Protein AF-0000000076750671 (afdb_homodimer)

Sequence (240 aa):
MKYDAFLAQCPSRQLLDRISDKWSTLTLCALSGGPLRYSELARRLDGVSQKMLTQTLRTLERDGLVSRTVEATVPVSVTYELTELGWSLLRTVRGVKSWAENHMDDVFAHREAHDARTAVMKYDAFLAQCPSRQLLDRISDKWSTLTLCALSGGPLRYSELARRLDGVSQKMLTQTLRTLERDGLVSRTVEATVPVSVTYELTELGWSLLRTVRGVKSWAENHMDDVFAHREAHDARTAV

Radius of gyration: 19.37 Å; Cα contacts (8 Å, |Δi|>4): 342; chains: 2; bounding box: 41×67×40 Å

Nearest PDB structures (foldseek):
  1yyv-assembly1_B  TM=9.454E-01  e=4.335E-11  Salmonella enterica subsp. enterica serovar Typhimurium str. LT2
  4a5m-assembly1_B  TM=9.118E-01  e=2.602E-08  Bacillus subtilis
  2fsw-assembly1_A  TM=8.725E-01  e=2.954E-08  Porphyromonas gingivalis W83
  5hs8-assembly1_A  TM=8.279E-01  e=1.670E-08  Bacillus subtilis subsp. subtilis str. 168
  4a5n-assembly2_D  TM=8.807E-01  e=1.117E-07  Bacillus subtilis

Organism: NCBI:txid927661

Structure (mmCIF, N/CA/C/O backbone):
data_AF-0000000076750671-model_v1
#
loop_
_entity.id
_entity.type
_entity.pdbx_description
1 polymer 'Putative transcriptional regulator'
#
loop_
_atom_site.group_PDB
_atom_site.id
_atom_site.type_symbol
_atom_site.label_atom_id
_atom_site.label_alt_id
_atom_site.label_comp_id
_atom_site.label_asym_id
_atom_site.label_entity_id
_atom_site.label_seq_id
_atom_site.pdbx_PDB_ins_code
_atom_site.Cartn_x
_atom_site.Cartn_y
_atom_site.Cartn_z
_atom_site.occupancy
_atom_site.B_iso_or_equiv
_atom_site.auth_seq_id
_atom_site.auth_comp_id
_atom_site.auth_asym_id
_atom_site.auth_atom_id
_atom_site.pdbx_PDB_model_num
ATOM 1 N N . MET A 1 1 ? -18.625 -7.691 9.961 1 73.5 1 MET A N 1
ATOM 2 C CA . MET A 1 1 ? -17.734 -6.547 9.914 1 73.5 1 MET A CA 1
ATOM 3 C C . MET A 1 1 ? -18.375 -5.371 9.188 1 73.5 1 MET A C 1
ATOM 5 O O . MET A 1 1 ? -19.125 -5.562 8.227 1 73.5 1 MET A O 1
ATOM 9 N N . LYS A 1 2 ? -18.469 -4.207 9.758 1 90.38 2 LYS A N 1
ATOM 10 C CA . LYS A 1 2 ? -19.172 -3.043 9.227 1 90.38 2 LYS A CA 1
ATOM 11 C C . LYS A 1 2 ? -18.641 -2.67 7.844 1 90.38 2 LYS A C 1
ATOM 13 O O . LYS A 1 2 ? -19.422 -2.338 6.945 1 90.38 2 LYS A O 1
ATOM 18 N N . TYR A 1 3 ? -17.344 -2.779 7.645 1 97.5 3 TYR A N 1
ATOM 19 C CA . TYR A 1 3 ? -16.703 -2.42 6.391 1 97.5 3 TYR A CA 1
ATOM 20 C C . TYR A 1 3 ? -15.898 -3.594 5.832 1 97.5 3 TYR A C 1
ATOM 22 O O . TYR A 1 3 ? -15.156 -4.25 6.566 1 97.5 3 TYR A O 1
ATOM 30 N N . ASP A 1 4 ? -16.078 -3.918 4.562 1 98.12 4 ASP A N 1
ATOM 31 C CA . ASP A 1 4 ? -15.391 -4.98 3.846 1 98.12 4 ASP A CA 1
ATOM 32 C C . ASP A 1 4 ? -14.672 -4.438 2.613 1 98.12 4 ASP A C 1
ATOM 34 O O . ASP A 1 4 ? -15.297 -4.207 1.575 1 98.12 4 ASP A O 1
ATOM 38 N N . ALA A 1 5 ? -13.375 -4.434 2.666 1 98.06 5 ALA A N 1
ATOM 39 C CA . ALA A 1 5 ? -12.594 -3.791 1.618 1 98.06 5 ALA A CA 1
ATOM 40 C C . ALA A 1 5 ? -12.648 -4.59 0.319 1 98.06 5 ALA A C 1
ATOM 42 O O . ALA A 1 5 ? -12.234 -4.102 -0.736 1 98.06 5 ALA A O 1
ATOM 43 N N . PHE A 1 6 ? -13.188 -5.832 0.353 1 98.12 6 PHE A N 1
ATOM 44 C CA . PHE A 1 6 ? -13.344 -6.613 -0.869 1 98.12 6 PHE A CA 1
ATOM 45 C C . PHE A 1 6 ? -14.461 -6.043 -1.732 1 98.12 6 PHE A C 1
ATOM 47 O O . PHE A 1 6 ? -14.5 -6.27 -2.943 1 98.12 6 PHE A O 1
ATOM 54 N N . LEU A 1 7 ? -15.336 -5.359 -1.112 1 97.69 7 LEU A N 1
ATOM 55 C CA . LEU A 1 7 ? -16.484 -4.809 -1.829 1 97.69 7 LEU A CA 1
ATOM 56 C C . LEU A 1 7 ? -16.141 -3.467 -2.463 1 97.69 7 LEU A C 1
ATOM 58 O O . LEU A 1 7 ? -15.719 -2.537 -1.769 1 97.69 7 LEU A O 1
ATOM 62 N N . ALA A 1 8 ? -16.422 -3.32 -3.707 1 96.94 8 ALA A N 1
ATOM 63 C CA . ALA A 1 8 ? -15.992 -2.17 -4.496 1 96.94 8 ALA A CA 1
ATOM 64 C C . ALA A 1 8 ? -16.594 -0.876 -3.955 1 96.94 8 ALA A C 1
ATOM 66 O O . ALA A 1 8 ? -15.93 0.165 -3.938 1 96.94 8 ALA A O 1
ATOM 67 N N . GLN A 1 9 ? -17.781 -0.882 -3.484 1 96.62 9 GLN A N 1
ATOM 68 C CA . GLN A 1 9 ? -18.484 0.343 -3.117 1 96.62 9 GLN A CA 1
ATOM 69 C C . GLN A 1 9 ? -18.297 0.655 -1.635 1 96.62 9 GLN A C 1
ATOM 71 O O . GLN A 1 9 ? -18.781 1.685 -1.15 1 96.62 9 GLN A O 1
ATOM 76 N N . CYS A 1 10 ? -17.688 -0.266 -0.967 1 97.94 10 CYS A N 1
ATOM 77 C CA . CYS A 1 10 ? -17.422 0.004 0.441 1 97.94 10 CYS A CA 1
ATOM 78 C C . CYS A 1 10 ? -16.375 1.112 0.598 1 97.94 10 CYS A C 1
ATOM 80 O O . CYS A 1 10 ? -15.32 1.069 -0.025 1 97.94 10 CYS A O 1
ATOM 82 N N . PRO A 1 11 ? -16.625 2.092 1.474 1 97.69 11 PRO A N 1
ATOM 83 C CA . PRO A 1 11 ? -15.68 3.203 1.627 1 97.69 11 PRO A CA 1
ATOM 84 C C . PRO A 1 11 ? -14.289 2.746 2.076 1 97.69 11 PRO A C 1
ATOM 86 O O . PRO A 1 11 ? -13.289 3.4 1.771 1 97.69 11 PRO A O 1
ATOM 89 N N . SER A 1 12 ? -14.172 1.621 2.701 1 98.12 12 SER A N 1
ATOM 90 C CA . SER A 1 12 ? -12.875 1.121 3.145 1 98.12 12 SER A CA 1
ATOM 91 C C . SER A 1 12 ? -11.992 0.733 1.96 1 98.12 12 SER A C 1
ATOM 93 O O . SER A 1 12 ? -10.766 0.709 2.07 1 98.12 12 SER A O 1
ATOM 95 N N . ARG A 1 13 ? -12.641 0.408 0.845 1 98.19 13 ARG A N 1
ATOM 96 C CA . ARG A 1 13 ? -11.883 0.119 -0.367 1 98.19 13 ARG A CA 1
ATOM 97 C C . ARG A 1 13 ? -11.094 1.342 -0.823 1 98.19 13 ARG A C 1
ATOM 99 O O . ARG A 1 13 ? -9.906 1.235 -1.149 1 98.19 13 ARG A O 1
ATOM 106 N N . GLN A 1 14 ? -11.742 2.453 -0.816 1 97.12 14 GLN A N 1
ATOM 107 C CA . GLN A 1 14 ? -11.078 3.688 -1.216 1 97.12 14 GLN A CA 1
ATOM 108 C C . GLN A 1 14 ? -9.992 4.074 -0.217 1 97.12 14 GLN A C 1
ATOM 110 O O . GLN A 1 14 ? -8.922 4.555 -0.606 1 97.12 14 GLN A O 1
ATOM 115 N N . LEU A 1 15 ? -10.305 3.926 1.035 1 98.38 15 LEU A N 1
ATOM 116 C CA . LEU A 1 15 ? -9.305 4.223 2.057 1 98.38 15 LEU A CA 1
ATOM 117 C C . LEU A 1 15 ? -8.094 3.311 1.905 1 98.38 15 LEU A C 1
ATOM 119 O O . LEU A 1 15 ? -6.953 3.773 1.987 1 98.38 15 LEU A O 1
ATOM 123 N N . LEU A 1 16 ? -8.328 2.027 1.713 1 98.44 16 LEU A N 1
ATOM 124 C CA . LEU A 1 16 ? -7.242 1.079 1.497 1 98.44 16 LEU A CA 1
ATOM 125 C C . LEU A 1 16 ? -6.359 1.517 0.333 1 98.44 16 LEU A C 1
ATOM 127 O O . LEU A 1 16 ? -5.133 1.48 0.43 1 98.44 16 LEU A O 1
ATOM 131 N N . ASP A 1 17 ? -6.965 1.931 -0.707 1 97.25 17 ASP A N 1
ATOM 132 C CA . ASP A 1 17 ? -6.246 2.395 -1.888 1 97.25 17 ASP A CA 1
ATOM 133 C C . ASP A 1 17 ? -5.328 3.566 -1.547 1 97.25 17 ASP A C 1
ATOM 135 O O . ASP A 1 17 ? -4.199 3.641 -2.033 1 97.25 17 ASP A O 1
ATOM 139 N N . ARG A 1 18 ? -5.75 4.449 -0.724 1 96.44 18 ARG A N 1
ATOM 140 C CA . ARG A 1 18 ? -5.027 5.672 -0.38 1 96.44 18 ARG A CA 1
ATOM 141 C C . ARG A 1 18 ? -3.883 5.375 0.583 1 96.44 18 ARG A C 1
ATOM 143 O O . ARG A 1 18 ? -2.801 5.957 0.466 1 96.44 18 ARG A O 1
ATOM 150 N N . ILE A 1 19 ? -4.102 4.453 1.479 1 97.44 19 ILE A N 1
ATOM 151 C CA . ILE A 1 19 ? -3.117 4.281 2.539 1 97.44 19 ILE A CA 1
ATOM 152 C C . ILE A 1 19 ? -2.125 3.188 2.148 1 97.44 19 ILE A C 1
ATOM 154 O O . ILE A 1 19 ? -1.091 3.018 2.799 1 97.44 19 ILE A O 1
ATOM 158 N N . SER A 1 20 ? -2.436 2.455 1.058 1 96.62 20 SER A N 1
ATOM 159 C CA . SER A 1 20 ? -1.564 1.369 0.618 1 96.62 20 SER A CA 1
ATOM 160 C C . SER A 1 20 ? -0.585 1.844 -0.45 1 96.62 20 SER A C 1
ATOM 162 O O . SER A 1 20 ? 0.1 1.032 -1.076 1 96.62 20 SER A O 1
ATOM 164 N N . ASP A 1 21 ? -0.42 3.029 -0.664 1 96.38 21 ASP A N 1
ATOM 165 C CA . ASP A 1 21 ? 0.53 3.473 -1.681 1 96.38 21 ASP A CA 1
ATOM 166 C C . ASP A 1 21 ? 1.895 3.773 -1.063 1 96.38 21 ASP A C 1
ATOM 168 O O . ASP A 1 21 ? 1.988 4.09 0.123 1 96.38 21 ASP A O 1
ATOM 172 N N . LYS A 1 22 ? 2.924 3.76 -1.88 1 97.38 22 LYS A N 1
ATOM 173 C CA . LYS A 1 22 ? 4.301 3.863 -1.402 1 97.38 22 LYS A CA 1
ATOM 174 C C . LYS A 1 22 ? 4.551 5.211 -0.733 1 97.38 22 LYS A C 1
ATOM 176 O O . LYS A 1 22 ? 5.266 5.289 0.267 1 97.38 22 LYS A O 1
ATOM 181 N N . TRP A 1 23 ? 3.943 6.27 -1.287 1 98.5 23 TRP A N 1
ATOM 182 C CA . TRP A 1 23 ? 4.262 7.594 -0.757 1 98.5 23 TRP A CA 1
ATOM 183 C C . TRP A 1 23 ? 3.566 7.824 0.581 1 98.5 23 TRP A C 1
ATOM 185 O O . TRP A 1 23 ? 4.105 8.5 1.46 1 98.5 23 TRP A O 1
ATOM 195 N N . SER A 1 24 ? 2.385 7.281 0.764 1 98.5 24 SER A N 1
ATOM 196 C CA . SER A 1 24 ? 1.768 7.309 2.086 1 98.5 24 SER A CA 1
ATOM 197 C C . SER A 1 24 ? 2.619 6.566 3.109 1 98.5 24 SER A C 1
ATOM 199 O O . SER A 1 24 ? 2.879 7.082 4.199 1 98.5 24 SER A O 1
ATOM 201 N N . THR A 1 25 ? 3.092 5.406 2.736 1 98.69 25 THR A N 1
ATOM 202 C CA . THR A 1 25 ? 3.939 4.59 3.598 1 98.69 25 THR A CA 1
ATOM 203 C C . THR A 1 25 ? 5.215 5.34 3.969 1 98.69 25 THR A C 1
ATOM 205 O O . THR A 1 25 ? 5.543 5.477 5.148 1 98.69 25 THR A O 1
ATOM 208 N N . LEU A 1 26 ? 5.879 5.898 3.012 1 98.75 26 LEU A N 1
ATOM 209 C CA . LEU A 1 26 ? 7.168 6.543 3.236 1 98.75 26 LEU A CA 1
ATOM 210 C C . LEU A 1 26 ? 6.996 7.844 4.012 1 98.75 26 LEU A C 1
ATOM 212 O O . LEU A 1 26 ? 7.824 8.18 4.859 1 98.75 26 LEU A O 1
ATOM 216 N N . THR A 1 27 ? 5.918 8.555 3.725 1 98.88 27 THR A N 1
ATOM 217 C CA . THR A 1 27 ? 5.645 9.781 4.457 1 98.88 27 THR A CA 1
ATOM 218 C C . THR A 1 27 ? 5.402 9.492 5.934 1 98.88 27 THR A C 1
ATOM 220 O O . THR A 1 27 ? 5.984 10.141 6.805 1 98.88 27 THR A O 1
ATOM 223 N N . LEU A 1 28 ? 4.594 8.508 6.223 1 98.88 28 LEU A N 1
ATOM 224 C CA . LEU A 1 28 ? 4.316 8.133 7.605 1 98.88 28 LEU A CA 1
ATOM 225 C C . LEU A 1 28 ? 5.59 7.676 8.312 1 98.88 28 LEU A C 1
ATOM 227 O O . LEU A 1 28 ? 5.852 8.078 9.445 1 98.88 28 LEU A O 1
ATOM 231 N N . CYS A 1 29 ? 6.367 6.906 7.617 1 98.81 29 CYS A N 1
ATOM 232 C CA . CYS A 1 29 ? 7.621 6.426 8.188 1 98.81 29 CYS A CA 1
ATOM 233 C C . CYS A 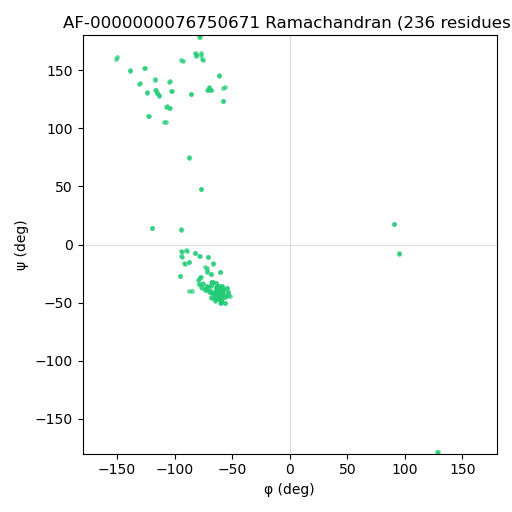1 29 ? 8.578 7.582 8.445 1 98.81 29 CYS A C 1
ATOM 235 O O . CYS A 1 29 ? 9.258 7.609 9.477 1 98.81 29 CYS A O 1
ATOM 237 N N . ALA A 1 30 ? 8.641 8.508 7.543 1 98.81 30 ALA A N 1
ATOM 238 C CA . ALA A 1 30 ? 9.508 9.664 7.711 1 98.81 30 ALA A CA 1
ATOM 239 C C . ALA A 1 30 ? 9.109 10.477 8.938 1 98.81 30 ALA A C 1
ATOM 241 O O . ALA A 1 30 ? 9.969 10.961 9.68 1 98.81 30 ALA A O 1
ATOM 242 N N . LEU A 1 31 ? 7.848 10.57 9.211 1 98.81 31 LEU A N 1
ATOM 243 C CA . LEU A 1 31 ? 7.316 11.406 10.281 1 98.81 31 LEU A CA 1
ATOM 244 C C . LEU A 1 31 ? 7.402 10.695 11.625 1 98.81 31 LEU A C 1
ATOM 246 O O . LEU A 1 31 ? 7.121 11.297 12.672 1 98.81 31 LEU A O 1
ATOM 250 N N . SER A 1 32 ? 7.77 9.453 11.594 1 98.5 32 SER A N 1
ATOM 251 C CA . SER A 1 32 ? 7.836 8.688 12.836 1 98.5 32 SER A CA 1
ATOM 252 C C . SER A 1 32 ? 8.93 9.219 13.758 1 98.5 32 SER A C 1
ATOM 254 O O . SER A 1 32 ? 8.938 8.938 14.953 1 98.5 32 SER A O 1
ATOM 256 N N . GLY A 1 33 ? 9.797 9.984 13.219 1 97.56 33 GLY A N 1
ATOM 257 C CA . GLY A 1 33 ? 10.875 10.555 14.008 1 97.56 33 GLY A CA 1
ATOM 258 C C . GLY A 1 33 ? 10.523 11.891 14.625 1 97.56 33 GLY A C 1
ATOM 259 O O . GLY A 1 33 ? 11.32 12.477 15.359 1 97.56 33 GLY A O 1
ATOM 260 N N . GLY A 1 34 ? 9.406 12.375 14.305 1 98.12 34 GLY A N 1
ATOM 261 C CA . GLY A 1 34 ? 8.961 13.672 14.797 1 98.12 34 GLY A CA 1
ATOM 262 C C . GLY A 1 34 ? 8.5 14.602 13.695 1 98.12 34 GLY A C 1
ATOM 263 O O . GLY A 1 34 ? 8.445 14.211 12.523 1 98.12 34 GLY A O 1
ATOM 264 N N . PRO A 1 35 ? 8.109 15.805 14.109 1 98.44 35 PRO A N 1
ATOM 265 C CA . PRO A 1 35 ? 7.629 16.781 13.133 1 98.44 35 PRO A CA 1
ATOM 266 C C . PRO A 1 35 ? 8.688 17.156 12.094 1 98.44 35 PRO A C 1
ATOM 268 O O . PRO A 1 35 ? 9.875 17.25 12.422 1 98.44 35 PRO A O 1
ATOM 271 N N . LEU A 1 36 ? 8.273 17.406 10.891 1 98.75 36 LEU A N 1
ATOM 272 C CA . LEU A 1 36 ? 9.156 17.812 9.805 1 98.75 36 LEU A CA 1
ATOM 273 C C . LEU A 1 36 ? 8.516 18.906 8.961 1 98.75 36 LEU A C 1
ATOM 275 O O . LEU A 1 36 ? 7.289 18.953 8.828 1 98.75 36 LEU A O 1
ATOM 279 N N . ARG A 1 37 ? 9.383 19.703 8.422 1 98.25 37 ARG A N 1
ATOM 280 C CA . ARG A 1 37 ? 8.945 20.656 7.41 1 98.25 37 ARG A CA 1
ATOM 281 C C . ARG A 1 37 ? 8.836 20 6.043 1 98.25 37 ARG A C 1
ATOM 283 O O . ARG A 1 37 ? 9.367 18.906 5.836 1 98.25 37 ARG A O 1
ATOM 290 N N . TYR A 1 38 ? 8.102 20.688 5.129 1 98.44 38 TYR A N 1
ATOM 291 C CA . TYR A 1 38 ? 7.918 20.188 3.773 1 98.44 38 TYR A CA 1
ATOM 292 C C . TYR A 1 38 ? 9.258 19.844 3.125 1 98.44 38 TYR A C 1
ATOM 294 O O . TYR A 1 38 ? 9.422 18.781 2.537 1 98.44 38 TYR A O 1
ATOM 302 N N . SER A 1 39 ? 10.188 20.734 3.32 1 98.12 39 SER A N 1
ATOM 303 C CA . SER A 1 39 ? 11.484 20.578 2.668 1 98.12 39 SER A CA 1
ATOM 304 C C . SER A 1 39 ? 12.25 19.391 3.229 1 98.12 39 SER A C 1
ATOM 306 O O . SER A 1 39 ? 12.969 18.703 2.496 1 98.12 39 SER A O 1
ATOM 308 N N . GLU A 1 40 ? 12.094 19.156 4.465 1 98.44 40 GLU A N 1
ATOM 309 C CA . GLU A 1 40 ? 12.727 18 5.098 1 98.44 40 GLU A CA 1
ATOM 310 C C . GLU A 1 40 ? 12.109 16.703 4.617 1 98.44 40 GLU A C 1
ATOM 312 O O . GLU A 1 40 ? 12.82 15.727 4.367 1 98.44 40 GLU A O 1
ATOM 317 N N . LEU A 1 41 ? 10.789 16.672 4.461 1 98.69 41 LEU A N 1
ATOM 318 C CA . LEU A 1 41 ? 10.102 15.516 3.906 1 98.69 41 LEU A CA 1
ATOM 319 C C . LEU A 1 41 ? 10.539 15.258 2.469 1 98.69 41 LEU A C 1
ATOM 321 O O . LEU A 1 41 ? 10.852 14.125 2.102 1 98.69 41 LEU A O 1
ATOM 325 N N . ALA A 1 42 ? 10.57 16.359 1.714 1 98.5 42 ALA A N 1
ATOM 326 C CA . ALA A 1 42 ? 10.969 16.25 0.313 1 98.5 42 ALA A CA 1
ATOM 327 C C . ALA A 1 42 ? 12.375 15.656 0.184 1 98.5 42 ALA A C 1
ATOM 329 O O . ALA A 1 42 ? 12.641 14.875 -0.726 1 98.5 42 ALA A O 1
ATOM 330 N N . ARG A 1 43 ? 13.234 16 1.11 1 98 43 ARG A N 1
ATOM 331 C CA . ARG A 1 43 ? 14.602 15.508 1.095 1 98 43 ARG A CA 1
ATOM 332 C C . ARG A 1 43 ? 14.664 14.031 1.473 1 98 43 ARG A C 1
ATOM 334 O O . ARG A 1 43 ? 15.438 13.266 0.893 1 98 43 ARG A O 1
ATOM 341 N N . ARG A 1 44 ? 13.875 13.664 2.389 1 97.88 44 ARG A N 1
ATOM 342 C CA . ARG A 1 44 ? 13.883 12.297 2.889 1 97.88 44 ARG A CA 1
ATOM 343 C C . ARG A 1 44 ? 13.25 11.344 1.881 1 97.88 44 ARG A C 1
ATOM 345 O O . ARG A 1 44 ? 13.664 10.188 1.77 1 97.88 44 ARG A O 1
ATOM 352 N N . LEU A 1 45 ? 12.211 11.797 1.244 1 98.31 45 LEU A N 1
ATOM 353 C CA . LEU A 1 45 ? 11.508 11.008 0.242 1 98.31 45 LEU A CA 1
ATOM 354 C C . LEU A 1 45 ? 12.141 11.188 -1.134 1 98.31 45 LEU A C 1
ATOM 356 O O . LEU A 1 45 ? 11.539 11.789 -2.025 1 98.31 45 LEU A O 1
ATOM 360 N N . ASP A 1 46 ? 13.266 10.562 -1.284 1 98.19 46 ASP A N 1
ATOM 361 C CA . ASP A 1 46 ? 14.07 10.711 -2.496 1 98.19 46 ASP A CA 1
ATOM 362 C C . ASP A 1 46 ? 13.266 10.305 -3.732 1 98.19 46 ASP A C 1
ATOM 364 O O . ASP A 1 46 ? 12.656 9.234 -3.76 1 98.19 46 ASP A O 1
ATOM 368 N N . GLY A 1 47 ? 13.195 11.32 -4.672 1 98.12 47 GLY A N 1
ATOM 369 C CA . GLY A 1 47 ? 12.562 10.992 -5.941 1 98.12 47 GLY A CA 1
ATOM 370 C C . GLY A 1 47 ? 11.094 11.367 -5.988 1 98.12 47 GLY A C 1
ATOM 371 O O . GLY A 1 47 ? 10.453 11.266 -7.039 1 98.12 47 GLY A O 1
ATOM 372 N N . VAL A 1 48 ? 10.547 11.766 -4.875 1 98.5 48 VAL A N 1
ATOM 373 C CA . VAL A 1 48 ? 9.148 12.18 -4.879 1 98.5 48 VAL A CA 1
ATOM 374 C C . VAL A 1 48 ? 9 13.5 -5.633 1 98.5 48 VAL A C 1
ATOM 376 O O . VAL A 1 48 ? 9.836 14.398 -5.488 1 98.5 48 VAL A O 1
ATOM 379 N N . SER A 1 49 ? 8.039 13.648 -6.48 1 98.5 49 SER A N 1
ATOM 380 C CA . SER A 1 49 ? 7.754 14.938 -7.102 1 98.5 49 SER A CA 1
ATOM 381 C C . SER A 1 49 ? 7.035 15.867 -6.133 1 98.5 49 SER A C 1
ATOM 383 O O . SER A 1 49 ? 6.379 15.414 -5.191 1 98.5 49 SER A O 1
ATOM 385 N N . GLN A 1 50 ? 7.098 17.141 -6.406 1 98.38 50 GLN A N 1
ATOM 386 C CA . GLN A 1 50 ? 6.379 18.125 -5.613 1 98.38 50 GLN A CA 1
ATOM 387 C C . GLN A 1 50 ? 4.879 17.859 -5.609 1 98.38 50 GLN A C 1
ATOM 389 O O . GLN A 1 50 ? 4.23 17.938 -4.566 1 98.38 50 GLN A O 1
ATOM 394 N N . LYS A 1 51 ? 4.406 17.547 -6.703 1 98.56 51 LYS A N 1
ATOM 395 C CA . LYS A 1 51 ? 2.98 17.266 -6.836 1 98.56 51 LYS A CA 1
ATOM 396 C C . LYS A 1 51 ? 2.564 16.094 -5.945 1 98.56 51 LYS A C 1
ATOM 398 O O . LYS A 1 51 ? 1.601 16.203 -5.184 1 98.56 51 LYS A O 1
ATOM 403 N N . MET A 1 52 ? 3.289 15.047 -6.051 1 98.38 52 MET A N 1
ATOM 404 C CA . MET A 1 52 ? 2.945 13.836 -5.312 1 98.38 52 MET A CA 1
ATOM 405 C C . MET A 1 52 ? 3.068 14.062 -3.809 1 98.38 52 MET A C 1
ATOM 407 O O . MET A 1 52 ? 2.229 13.594 -3.035 1 98.38 52 MET A O 1
ATOM 411 N N . LEU A 1 53 ? 4.121 14.734 -3.354 1 98.69 53 LEU A N 1
ATOM 412 C CA . LEU A 1 53 ? 4.27 14.992 -1.927 1 98.69 53 LEU A CA 1
ATOM 413 C C . LEU A 1 53 ? 3.133 15.875 -1.413 1 98.69 53 LEU A C 1
ATOM 415 O O . LEU A 1 53 ? 2.553 15.594 -0.363 1 98.69 53 LEU A O 1
ATOM 419 N N . THR A 1 54 ? 2.785 16.922 -2.15 1 98.62 54 THR A N 1
ATOM 420 C CA . THR A 1 54 ? 1.696 17.812 -1.778 1 98.62 54 THR A CA 1
ATOM 421 C C . THR A 1 54 ? 0.377 17.062 -1.688 1 98.62 54 T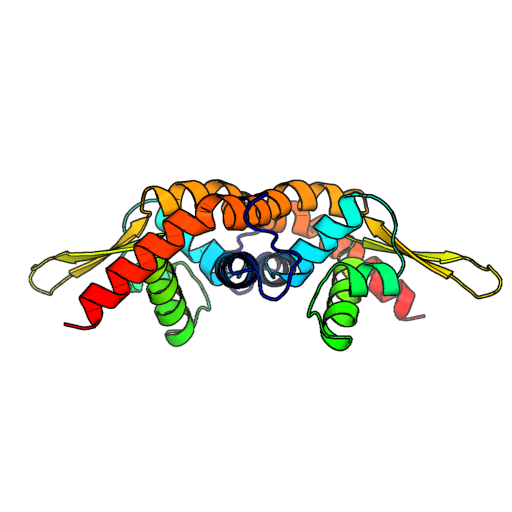HR A C 1
ATOM 423 O O . THR A 1 54 ? -0.354 17.188 -0.703 1 98.62 54 THR A O 1
ATOM 426 N N . GLN A 1 55 ? 0.152 16.281 -2.693 1 98.56 55 GLN A N 1
ATOM 427 C CA . GLN A 1 55 ? -1.079 15.5 -2.723 1 98.56 55 GLN A CA 1
ATOM 428 C C . GLN A 1 55 ? -1.133 14.516 -1.556 1 98.56 55 GLN A C 1
ATOM 430 O O . GLN A 1 55 ? -2.18 14.344 -0.928 1 98.56 55 GLN A O 1
ATOM 435 N N . THR A 1 56 ? -0.03 13.828 -1.294 1 98.69 56 THR A N 1
ATOM 436 C CA . THR A 1 56 ? 0.046 12.867 -0.201 1 98.69 56 THR A CA 1
ATOM 437 C C . THR A 1 56 ? -0.231 13.547 1.138 1 98.69 56 THR A C 1
ATOM 439 O O . THR A 1 56 ? -1.056 13.07 1.922 1 98.69 56 THR A O 1
ATOM 442 N N . LEU A 1 57 ? 0.403 14.664 1.391 1 98.75 57 LEU A N 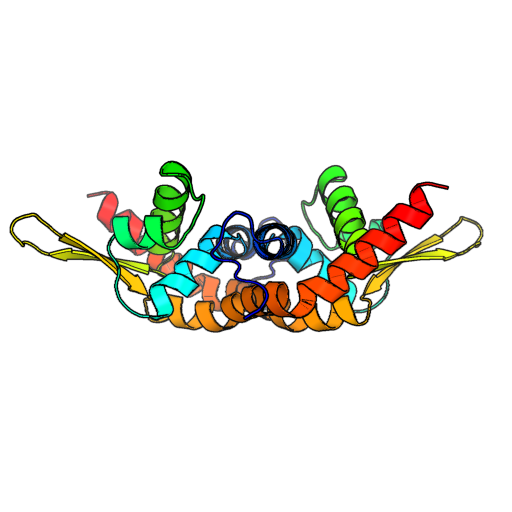1
ATOM 443 C CA . LEU A 1 57 ? 0.241 15.375 2.654 1 98.75 57 LEU A CA 1
ATOM 444 C C . LEU A 1 57 ? -1.191 15.875 2.814 1 98.75 57 LEU A C 1
ATOM 446 O O . LEU A 1 57 ? -1.772 15.766 3.896 1 98.75 57 LEU A O 1
ATOM 450 N N . ARG A 1 58 ? -1.756 16.375 1.768 1 98.25 58 ARG A N 1
ATOM 451 C CA . ARG A 1 58 ? -3.135 16.859 1.81 1 98.25 58 ARG A CA 1
ATOM 452 C C . ARG A 1 58 ? -4.098 15.719 2.145 1 98.25 58 ARG A C 1
ATOM 454 O O . ARG A 1 58 ? -4.988 15.883 2.979 1 98.25 58 ARG A O 1
ATOM 461 N N . THR A 1 59 ? -3.922 14.648 1.513 1 98.38 59 THR A N 1
ATOM 462 C CA . THR A 1 59 ? -4.797 13.5 1.718 1 98.38 59 THR A CA 1
ATOM 463 C C . THR A 1 59 ? -4.656 12.961 3.137 1 98.38 59 THR A C 1
ATOM 465 O O . THR A 1 59 ? -5.652 12.672 3.801 1 98.38 59 THR A O 1
ATOM 468 N N . LEU A 1 60 ? -3.438 12.82 3.572 1 98.75 60 LEU A N 1
ATOM 469 C CA . LEU A 1 60 ? -3.188 12.305 4.914 1 98.75 60 LEU A CA 1
ATOM 470 C C . LEU A 1 60 ? -3.727 13.258 5.973 1 98.75 60 LEU A C 1
ATOM 472 O O . LEU A 1 60 ? -4.188 12.828 7.031 1 98.75 60 LEU A O 1
ATOM 476 N N . GLU A 1 61 ? -3.617 14.547 5.699 1 98.69 61 GLU A N 1
ATOM 477 C CA . GLU A 1 61 ? -4.195 15.539 6.602 1 98.69 61 GLU A CA 1
ATOM 478 C C . GLU A 1 61 ? -5.715 15.43 6.648 1 98.69 61 GLU A C 1
ATOM 480 O O . GLU A 1 61 ? -6.309 15.383 7.73 1 98.69 61 GLU A O 1
ATOM 485 N N . ARG A 1 62 ? -6.305 15.352 5.496 1 98.44 62 ARG A N 1
ATOM 486 C CA . ARG A 1 62 ? -7.758 15.258 5.41 1 98.44 62 ARG A CA 1
ATOM 487 C C . ARG A 1 62 ? -8.266 13.992 6.098 1 98.44 62 ARG A C 1
ATOM 489 O O . ARG A 1 62 ? -9.32 14.016 6.734 1 98.44 62 ARG A O 1
ATOM 496 N N . ASP A 1 63 ? -7.551 12.93 5.977 1 98.56 63 ASP A N 1
ATOM 497 C CA . ASP A 1 63 ? -7.957 11.648 6.539 1 98.56 63 ASP A CA 1
ATOM 498 C C . ASP A 1 63 ? -7.672 11.586 8.039 1 98.56 63 ASP A C 1
ATOM 500 O O . ASP A 1 63 ? -8.008 10.609 8.703 1 98.56 63 ASP A O 1
ATOM 504 N N . GLY A 1 64 ? -6.945 12.562 8.562 1 98.69 64 GLY A N 1
ATOM 505 C CA . GLY A 1 64 ? -6.715 12.656 9.992 1 98.69 64 GLY A CA 1
ATOM 506 C C . GLY A 1 64 ? -5.465 11.922 10.445 1 98.69 64 GLY A C 1
ATOM 507 O O . GLY A 1 64 ? -5.305 11.633 11.633 1 98.69 64 GLY A O 1
ATOM 508 N N . LEU A 1 65 ? -4.598 11.633 9.484 1 98.81 65 LEU A N 1
ATOM 509 C CA . LEU A 1 65 ? -3.418 10.828 9.789 1 98.81 65 LEU A CA 1
ATOM 510 C C . LEU A 1 65 ? -2.215 11.719 10.086 1 98.81 65 LEU A C 1
ATOM 512 O O . LEU A 1 65 ? -1.292 11.312 10.797 1 98.81 65 LEU A O 1
ATOM 516 N N . VAL A 1 66 ? -2.199 12.906 9.531 1 98.88 66 VAL A N 1
ATOM 517 C CA . VAL A 1 66 ? -1.136 13.898 9.688 1 98.88 66 VAL A CA 1
ATOM 518 C C . VAL A 1 66 ? -1.737 15.25 10.062 1 98.88 66 VAL A C 1
ATOM 520 O O . VAL A 1 66 ? -2.793 15.633 9.547 1 98.88 66 VAL A O 1
ATOM 523 N N . SER A 1 67 ? -1.091 15.898 10.961 1 98.62 67 SER A N 1
ATOM 524 C CA . SER A 1 67 ? -1.488 17.266 11.281 1 98.62 67 SER A CA 1
ATOM 525 C C . SER A 1 67 ? -0.512 18.281 10.695 1 98.62 67 SER A C 1
ATOM 527 O O . SER A 1 67 ? 0.686 18 10.594 1 98.62 67 SER A O 1
ATOM 529 N N . ARG A 1 68 ? -1.035 19.281 10.234 1 98 68 ARG A N 1
ATOM 530 C CA . ARG A 1 68 ? -0.296 20.422 9.703 1 98 68 ARG A CA 1
ATOM 531 C C . ARG A 1 68 ? -0.362 21.609 10.656 1 98 68 ARG A C 1
ATOM 533 O O . ARG A 1 68 ? -1.45 22.094 10.984 1 98 68 ARG A O 1
ATOM 540 N N . THR A 1 69 ? 0.767 22.062 11.148 1 97.75 69 THR A N 1
ATOM 541 C CA . THR A 1 69 ? 0.806 23.172 12.094 1 97.75 69 THR A CA 1
ATOM 542 C C . THR A 1 69 ? 1.531 24.375 11.484 1 97.75 69 THR A C 1
ATOM 544 O O . THR A 1 69 ? 2.637 24.234 10.961 1 97.75 69 THR A O 1
ATOM 547 N N . VAL A 1 70 ? 0.919 25.5 11.57 1 96.25 70 VAL A N 1
ATOM 548 C CA . VAL A 1 70 ? 1.516 26.75 11.117 1 96.25 70 VAL A CA 1
ATOM 549 C C . VAL A 1 70 ? 1.988 27.562 12.32 1 96.25 70 VAL A C 1
ATOM 551 O O . VAL A 1 70 ? 1.203 27.859 13.219 1 96.25 70 VAL A O 1
ATOM 554 N N . GLU A 1 71 ? 3.258 27.812 12.414 1 94.31 71 GLU A N 1
ATOM 555 C CA . GLU A 1 71 ? 3.818 28.656 13.469 1 94.31 71 GLU A CA 1
ATOM 556 C C . GLU A 1 71 ? 4.152 30.047 12.945 1 94.31 71 GLU A C 1
ATOM 558 O O . GLU A 1 71 ? 4.789 30.188 11.898 1 94.31 71 GLU A O 1
ATOM 563 N N . ALA A 1 72 ? 3.734 31 13.656 1 93.38 72 ALA A N 1
ATOM 564 C CA . ALA A 1 72 ? 3.904 32.406 13.273 1 93.38 72 ALA A CA 1
ATOM 565 C C . ALA A 1 72 ? 5.332 32.875 13.539 1 93.38 72 ALA A C 1
ATOM 567 O O . ALA A 1 72 ? 5.551 33.844 14.242 1 93.38 72 ALA A O 1
ATOM 568 N N . THR A 1 73 ? 6.246 32.188 13.164 1 91.5 73 THR A N 1
ATOM 569 C CA . THR A 1 73 ? 7.641 32.594 13.203 1 91.5 73 THR A CA 1
ATOM 570 C C . THR A 1 73 ? 7.973 33.469 12 1 91.5 73 THR A C 1
ATOM 572 O O . THR A 1 73 ? 7.109 33.75 11.156 1 91.5 73 THR A O 1
ATOM 575 N N . VAL A 1 74 ? 9.133 34.219 12.109 1 91.56 74 VAL A N 1
ATOM 576 C CA . VAL A 1 74 ? 9.625 34.969 10.961 1 91.56 74 VAL A CA 1
ATOM 577 C C . VAL A 1 74 ? 10.875 34.281 10.398 1 91.56 74 VAL A C 1
ATOM 579 O O . VAL A 1 74 ? 11.922 34.25 11.047 1 91.56 74 VAL A O 1
ATOM 582 N N . PRO A 1 75 ? 10.711 33.594 9.234 1 91.75 75 PRO A N 1
ATOM 583 C CA . PRO A 1 75 ? 9.523 33.406 8.398 1 91.75 75 PRO A CA 1
ATOM 584 C C . PRO A 1 75 ? 8.547 32.375 8.977 1 91.75 75 PRO A C 1
ATOM 586 O O . PRO A 1 75 ? 8.93 31.594 9.852 1 91.75 75 PRO A O 1
ATOM 589 N N . VAL A 1 76 ? 7.32 32.406 8.43 1 95.56 76 VAL A N 1
ATOM 590 C CA . VAL A 1 76 ? 6.289 31.469 8.852 1 95.56 76 VAL A CA 1
ATOM 591 C C . VAL A 1 76 ? 6.777 30.031 8.633 1 95.56 76 VAL A C 1
ATOM 593 O O . VAL A 1 76 ? 7.379 29.734 7.605 1 95.56 76 VAL A O 1
ATOM 596 N N . SER A 1 77 ? 6.57 29.172 9.609 1 95.06 77 SER A N 1
ATOM 597 C CA . SER A 1 77 ? 7 27.781 9.508 1 95.06 77 SER A CA 1
ATOM 598 C C . SER A 1 77 ? 5.809 26.828 9.531 1 95.06 77 SER A C 1
ATOM 600 O O . SER A 1 77 ? 4.867 27.031 10.297 1 95.06 77 SER A O 1
ATOM 602 N N . VAL A 1 78 ? 5.82 25.922 8.633 1 97.56 78 VAL A N 1
ATOM 603 C CA . VAL A 1 78 ? 4.809 24.875 8.586 1 97.56 78 VAL A CA 1
ATOM 604 C C . VAL A 1 78 ? 5.449 23.516 8.875 1 97.56 78 VAL A C 1
ATOM 606 O O . VAL A 1 78 ? 6.465 23.172 8.273 1 97.56 78 VAL A O 1
ATOM 609 N N . THR A 1 79 ? 4.867 22.797 9.805 1 98.38 79 THR A N 1
ATOM 610 C CA . THR A 1 79 ? 5.402 21.484 10.156 1 98.38 79 THR A CA 1
ATOM 611 C C . THR A 1 79 ? 4.309 20.422 10.07 1 98.38 79 THR A C 1
ATOM 613 O O . THR A 1 79 ? 3.125 20.734 10.211 1 98.38 79 THR A O 1
ATOM 616 N N . TYR A 1 80 ? 4.691 19.281 9.812 1 98.81 80 TYR A N 1
ATOM 617 C CA . TYR A 1 80 ? 3.822 18.109 9.75 1 98.81 80 TYR A CA 1
ATOM 618 C C . TYR A 1 80 ? 4.207 17.094 10.812 1 98.81 80 TYR A C 1
ATOM 620 O O . TYR A 1 80 ? 5.391 16.859 11.062 1 98.81 80 TYR A O 1
ATOM 628 N N . GLU A 1 81 ? 3.236 16.453 11.398 1 98.75 81 GLU A N 1
ATOM 629 C CA . GLU A 1 81 ? 3.504 15.391 12.375 1 98.75 81 GLU A CA 1
ATOM 630 C C . GLU A 1 81 ? 2.4 14.344 12.367 1 98.75 81 GLU A C 1
ATOM 632 O O . GLU A 1 81 ? 1.293 14.602 11.891 1 98.75 81 GLU A O 1
ATOM 637 N N . LEU A 1 82 ? 2.682 13.188 12.883 1 98.81 82 LEU A N 1
ATOM 638 C CA . LEU A 1 82 ? 1.687 12.133 12.984 1 98.81 82 LEU A CA 1
ATOM 639 C C . LEU A 1 82 ? 0.654 12.453 14.062 1 98.81 82 LEU A C 1
ATOM 641 O O . LEU A 1 82 ? 1.003 12.961 15.125 1 98.81 82 LEU A O 1
ATOM 645 N N . THR A 1 83 ? -0.583 12.273 13.695 1 98.75 83 THR A N 1
ATOM 646 C CA . THR A 1 83 ? -1.611 12.25 14.727 1 98.75 83 THR A CA 1
ATOM 647 C C . THR A 1 83 ? -1.626 10.906 15.453 1 98.75 83 THR A C 1
ATOM 649 O O . THR A 1 83 ? -0.856 10.008 15.109 1 98.75 83 THR A O 1
ATOM 652 N N . GLU A 1 84 ? -2.521 10.789 16.453 1 98.19 84 GLU A N 1
ATOM 653 C CA . GLU A 1 84 ? -2.701 9.492 17.094 1 98.19 84 GLU A CA 1
ATOM 654 C C . GLU A 1 84 ? -3.15 8.43 16.094 1 98.19 84 GLU A C 1
ATOM 656 O O . GLU A 1 84 ? -2.664 7.297 16.125 1 98.19 84 GLU A O 1
ATOM 661 N N . LEU A 1 85 ? -4.078 8.844 15.25 1 98.56 85 LEU A N 1
ATOM 662 C CA . LEU A 1 85 ? -4.547 7.926 14.211 1 98.56 85 LEU A CA 1
ATOM 663 C C . LEU A 1 85 ? -3.416 7.562 13.258 1 98.56 85 LEU A C 1
ATOM 665 O O . LEU A 1 85 ? -3.299 6.406 12.836 1 98.56 85 LEU A O 1
ATOM 669 N N . GLY A 1 86 ? -2.572 8.547 12.891 1 98.81 86 GLY A N 1
ATOM 670 C CA . GLY A 1 86 ? -1.405 8.305 12.062 1 98.81 86 GLY A CA 1
ATOM 671 C C . GLY A 1 86 ? -0.447 7.293 12.656 1 98.81 86 GLY A C 1
ATOM 672 O O . GLY A 1 86 ? 0.06 6.418 11.953 1 98.81 86 GLY A O 1
ATOM 673 N N . TRP A 1 87 ? -0.244 7.375 13.953 1 98.69 87 TRP A N 1
ATOM 674 C CA . TRP A 1 87 ? 0.624 6.434 14.656 1 98.69 87 TRP A CA 1
ATOM 675 C C . TRP A 1 87 ? 0.058 5.02 14.586 1 98.69 87 TRP A C 1
ATOM 677 O O . TRP A 1 87 ? 0.808 4.051 14.438 1 98.69 87 TRP A O 1
ATOM 687 N N . SER A 1 88 ? -1.228 4.91 14.711 1 98.44 88 SER A N 1
ATOM 688 C CA . SER A 1 88 ? -1.854 3.594 14.672 1 98.44 88 SER A CA 1
ATOM 689 C C . SER A 1 88 ? -1.67 2.928 13.312 1 98.44 88 SER A C 1
ATOM 691 O O . SER A 1 88 ? -1.537 1.704 13.234 1 98.44 88 SER A O 1
ATOM 693 N N . LEU A 1 89 ? -1.633 3.75 12.203 1 98.5 89 LEU A N 1
ATOM 694 C CA . LEU A 1 89 ? -1.419 3.213 10.867 1 98.5 89 LEU A CA 1
ATOM 695 C C . LEU A 1 89 ? 0.057 2.91 10.633 1 98.5 89 LEU A C 1
ATOM 697 O O . LEU A 1 89 ? 0.395 1.94 9.945 1 98.5 89 LEU A O 1
ATOM 701 N N . LEU A 1 90 ? 0.928 3.705 11.203 1 98.5 90 LEU A N 1
ATOM 702 C CA . LEU A 1 90 ? 2.369 3.561 11.016 1 98.5 90 LEU A CA 1
ATOM 703 C C . LEU A 1 90 ? 2.82 2.146 11.359 1 98.5 90 LEU A C 1
ATOM 705 O O . LEU A 1 90 ? 3.67 1.578 10.664 1 98.5 90 LEU A O 1
ATOM 709 N N . ARG A 1 91 ? 2.256 1.583 12.32 1 94.88 91 ARG A N 1
ATOM 710 C CA . ARG A 1 91 ? 2.641 0.254 12.789 1 94.88 91 ARG A CA 1
ATOM 711 C C . ARG A 1 91 ? 2.473 -0.782 11.68 1 94.88 91 ARG A C 1
ATOM 713 O O . ARG A 1 91 ? 3.312 -1.669 11.523 1 94.88 91 ARG A O 1
ATOM 720 N N . THR A 1 92 ? 1.496 -0.636 10.969 1 96.12 92 THR A N 1
ATOM 721 C CA . THR A 1 92 ? 1.208 -1.634 9.945 1 96.12 92 THR A CA 1
ATOM 722 C C . THR A 1 92 ? 1.983 -1.335 8.664 1 96.12 92 THR A C 1
ATOM 724 O O . THR A 1 92 ? 2.6 -2.23 8.078 1 96.12 92 THR A O 1
ATOM 727 N N . VAL A 1 93 ? 2.068 -0.035 8.297 1 97.94 93 VAL A N 1
ATOM 728 C CA . VAL A 1 93 ? 2.684 0.269 7.008 1 97.94 93 VAL A CA 1
ATOM 729 C C . VAL A 1 93 ? 4.203 0.175 7.129 1 97.94 93 VAL A C 1
ATOM 731 O O . VAL A 1 93 ? 4.891 -0.111 6.145 1 97.94 93 VAL A O 1
ATOM 734 N N . ARG A 1 94 ? 4.727 0.413 8.328 1 97.88 94 ARG A N 1
ATOM 735 C CA . ARG A 1 94 ? 6.156 0.227 8.547 1 97.88 94 ARG A CA 1
ATOM 736 C C . ARG A 1 94 ? 6.562 -1.225 8.305 1 97.88 94 ARG A C 1
ATOM 738 O O . ARG A 1 94 ? 7.656 -1.495 7.805 1 97.88 94 ARG A O 1
ATOM 745 N N . GLY A 1 95 ? 5.691 -2.119 8.664 1 98.06 95 GLY A N 1
ATOM 746 C CA . GLY A 1 95 ? 5.93 -3.525 8.391 1 98.06 95 GLY A CA 1
ATOM 747 C C . GLY A 1 95 ? 6.07 -3.826 6.91 1 98.06 95 GLY A C 1
ATOM 748 O O . GLY A 1 95 ? 6.902 -4.648 6.512 1 98.06 95 GLY A O 1
ATOM 749 N N . VAL A 1 96 ? 5.312 -3.158 6.098 1 98.44 96 VAL A N 1
ATOM 750 C CA . VAL A 1 96 ? 5.371 -3.355 4.652 1 98.44 96 VAL A CA 1
ATOM 751 C C . VAL A 1 96 ? 6.703 -2.84 4.113 1 98.44 96 VAL A C 1
ATOM 753 O O . VAL A 1 96 ? 7.363 -3.518 3.32 1 98.44 96 VAL A O 1
ATOM 756 N N . LYS A 1 97 ? 7.062 -1.68 4.555 1 98.5 97 LYS A N 1
ATOM 757 C CA . LYS A 1 97 ? 8.352 -1.122 4.152 1 98.5 97 LYS A CA 1
ATOM 758 C C . LYS A 1 97 ? 9.5 -2.037 4.57 1 98.5 97 LYS A C 1
ATOM 760 O O . LYS A 1 97 ? 10.398 -2.312 3.775 1 98.5 97 LYS A O 1
ATOM 765 N N . SER A 1 98 ? 9.477 -2.428 5.793 1 98.25 98 SER A N 1
ATOM 766 C CA . SER A 1 98 ? 10.531 -3.293 6.312 1 98.25 98 SER A CA 1
ATOM 767 C C . SER A 1 98 ? 10.578 -4.621 5.562 1 98.25 98 SER A C 1
ATOM 769 O O . SER A 1 98 ? 11.656 -5.16 5.316 1 98.25 98 SER A O 1
ATOM 771 N N . TRP A 1 99 ? 9.445 -5.148 5.328 1 98.38 99 TRP A N 1
ATOM 772 C CA . TRP A 1 99 ? 9.406 -6.395 4.574 1 98.38 99 TRP A CA 1
ATOM 773 C C . TRP A 1 99 ? 10.109 -6.234 3.229 1 98.38 99 TRP A C 1
ATOM 775 O O . TRP A 1 99 ? 10.922 -7.078 2.844 1 98.38 99 TRP A O 1
ATOM 785 N N . ALA A 1 100 ? 9.742 -5.18 2.48 1 98.5 100 ALA A N 1
ATOM 786 C CA . ALA A 1 100 ? 10.352 -4.93 1.179 1 98.5 100 ALA A CA 1
ATOM 787 C C . ALA A 1 100 ? 11.875 -4.879 1.291 1 98.5 100 ALA A C 1
ATOM 789 O O . ALA A 1 100 ? 12.586 -5.438 0.451 1 98.5 100 ALA A O 1
ATOM 790 N N . GLU A 1 101 ? 12.352 -4.273 2.311 1 98.56 101 GLU A N 1
ATOM 791 C CA . GLU A 1 101 ? 13.789 -4.102 2.514 1 98.56 101 GLU A CA 1
ATOM 792 C C . GLU A 1 101 ? 14.453 -5.418 2.898 1 98.56 101 GLU A C 1
ATOM 794 O O . GLU A 1 101 ? 15.57 -5.707 2.463 1 98.56 101 GLU A O 1
ATOM 799 N N . ASN A 1 102 ? 13.766 -6.191 3.641 1 98.12 102 ASN A N 1
ATOM 800 C CA . ASN A 1 102 ? 14.359 -7.387 4.23 1 98.12 102 ASN A CA 1
ATOM 801 C C . ASN A 1 102 ? 14.258 -8.586 3.295 1 98.12 102 ASN A C 1
ATOM 803 O O . ASN A 1 102 ? 14.945 -9.594 3.488 1 98.12 102 ASN A O 1
ATOM 807 N N . HIS A 1 103 ? 13.414 -8.492 2.271 1 98.12 103 HIS A N 1
ATOM 808 C CA . HIS A 1 103 ? 13.203 -9.656 1.426 1 98.12 103 HIS A CA 1
ATOM 809 C C . HIS A 1 103 ? 13.586 -9.375 -0.02 1 98.12 103 HIS A C 1
ATOM 811 O O . HIS A 1 103 ? 13.234 -10.133 -0.926 1 98.12 103 HIS A O 1
ATOM 817 N N . MET A 1 104 ? 14.273 -8.32 -0.206 1 97.69 104 MET A N 1
ATOM 818 C CA . MET A 1 104 ? 14.648 -7.898 -1.552 1 97.69 104 MET A CA 1
ATOM 819 C C . MET A 1 104 ? 15.5 -8.961 -2.24 1 97.69 104 MET A C 1
ATOM 821 O O . MET A 1 104 ? 15.289 -9.258 -3.42 1 97.69 104 MET A O 1
ATOM 825 N N . ASP A 1 105 ? 16.469 -9.641 -1.521 1 97.69 105 ASP A N 1
ATOM 826 C CA . ASP A 1 105 ? 17.312 -10.672 -2.111 1 97.69 105 ASP A CA 1
ATOM 827 C C . ASP A 1 105 ? 16.5 -11.883 -2.541 1 97.69 105 ASP A C 1
ATOM 829 O O . ASP A 1 105 ? 16.719 -12.445 -3.613 1 97.69 105 ASP A O 1
ATOM 833 N N . ASP A 1 106 ? 15.539 -12.281 -1.669 1 97.94 106 ASP A N 1
ATOM 834 C CA . ASP A 1 106 ? 14.656 -13.391 -2.008 1 97.94 106 ASP A CA 1
ATOM 835 C C . ASP A 1 106 ? 13.859 -13.094 -3.273 1 97.94 106 ASP A C 1
ATOM 837 O O . ASP A 1 106 ? 13.75 -13.938 -4.16 1 97.94 106 ASP A O 1
ATOM 841 N N . VAL A 1 107 ? 13.344 -11.93 -3.361 1 98.38 107 VAL A N 1
ATOM 842 C CA . VAL A 1 107 ? 12.531 -11.523 -4.5 1 98.38 107 VAL A CA 1
ATOM 843 C C . VAL A 1 107 ? 13.383 -11.5 -5.766 1 98.38 107 VAL A C 1
ATOM 845 O O . VAL A 1 107 ? 12.953 -11.961 -6.824 1 98.38 107 VAL A O 1
ATOM 848 N N . PHE A 1 108 ? 14.617 -10.977 -5.68 1 97.5 108 PHE A N 1
ATOM 849 C CA . PHE A 1 108 ? 15.531 -10.969 -6.816 1 97.5 108 PHE A CA 1
ATOM 850 C C . PHE A 1 108 ? 15.758 -12.375 -7.344 1 97.5 108 PHE A C 1
ATOM 852 O O . PHE A 1 108 ? 15.75 -12.602 -8.555 1 97.5 108 PHE A O 1
ATOM 859 N N . ALA A 1 109 ? 15.977 -13.258 -6.414 1 98.12 109 ALA A N 1
ATOM 860 C CA . ALA A 1 109 ? 16.219 -14.641 -6.805 1 98.12 109 ALA A CA 1
ATOM 861 C C . ALA A 1 109 ? 15.023 -15.234 -7.535 1 98.12 109 ALA A C 1
ATOM 863 O O . ALA A 1 109 ? 15.18 -15.953 -8.523 1 98.12 109 ALA A O 1
ATOM 864 N N . HIS A 1 110 ? 13.852 -14.922 -7.082 1 97.88 110 HIS A N 1
ATOM 865 C CA . HIS A 1 110 ? 12.633 -15.43 -7.707 1 97.88 110 HIS A CA 1
ATOM 866 C C . HIS A 1 110 ? 12.422 -14.805 -9.086 1 97.88 110 HIS A C 1
ATOM 868 O O . HIS A 1 110 ? 12.016 -15.492 -10.023 1 97.88 110 HIS A O 1
ATOM 874 N N . ARG A 1 111 ? 12.688 -13.523 -9.219 1 97.69 111 ARG A N 1
ATOM 875 C CA . ARG A 1 111 ? 12.562 -12.852 -10.516 1 97.69 111 ARG A CA 1
ATOM 876 C C . ARG A 1 111 ? 13.492 -13.484 -11.547 1 97.69 111 ARG A C 1
ATOM 878 O O . ARG A 1 111 ? 13.086 -13.734 -12.68 1 97.69 111 ARG A O 1
ATOM 885 N N . GLU A 1 112 ? 14.672 -13.695 -11.102 1 96.94 112 GLU A N 1
ATOM 886 C CA . GLU A 1 112 ? 15.648 -14.297 -12 1 96.94 112 GLU A CA 1
ATOM 887 C C . GLU A 1 112 ? 15.203 -15.688 -12.453 1 96.94 112 GLU A C 1
ATOM 889 O O . GLU A 1 112 ? 15.297 -16.016 -13.633 1 96.94 112 GLU A O 1
ATOM 894 N N . ALA A 1 113 ? 14.75 -16.438 -11.5 1 96.31 113 ALA A N 1
ATOM 895 C CA . ALA A 1 113 ? 14.289 -17.797 -11.812 1 96.31 113 ALA A CA 1
ATOM 896 C C . ALA A 1 113 ? 13.062 -17.766 -12.727 1 96.31 113 ALA A C 1
ATOM 898 O O . ALA A 1 113 ? 12.969 -18.547 -13.664 1 96.31 113 ALA A O 1
ATOM 899 N N . HIS A 1 114 ? 12.172 -16.922 -12.461 1 95.31 114 HIS A N 1
ATOM 900 C CA . HIS A 1 114 ? 10.961 -16.766 -13.258 1 95.31 114 HIS A CA 1
ATOM 901 C C . HIS A 1 114 ? 11.289 -16.344 -14.68 1 95.31 114 HIS A C 1
ATOM 903 O O . HIS A 1 114 ? 10.758 -16.906 -15.641 1 95.31 114 HIS A O 1
ATOM 909 N N . ASP A 1 115 ? 12.18 -15.367 -14.82 1 94.88 115 ASP A N 1
ATOM 910 C CA . ASP A 1 115 ? 12.547 -14.836 -16.125 1 94.88 115 ASP A CA 1
ATOM 911 C C . ASP A 1 115 ? 13.305 -15.883 -16.953 1 94.88 115 ASP A C 1
ATOM 913 O O . ASP A 1 115 ? 13.164 -15.93 -18.172 1 94.88 115 ASP A O 1
ATOM 917 N N . ALA A 1 116 ? 14.023 -16.688 -16.312 1 93.62 116 ALA A N 1
ATOM 918 C CA . ALA A 1 116 ? 14.75 -17.766 -16.984 1 93.62 116 ALA A CA 1
ATOM 919 C C . ALA A 1 116 ? 13.789 -18.812 -17.547 1 93.62 116 ALA A C 1
ATOM 921 O O . ALA A 1 116 ? 14.039 -19.375 -18.609 1 93.62 116 ALA A O 1
ATOM 922 N N . ARG A 1 117 ? 12.695 -18.953 -16.828 1 90.19 117 ARG A N 1
ATOM 923 C CA . ARG A 1 117 ? 11.719 -19.953 -17.234 1 90.19 117 ARG A CA 1
ATOM 924 C C . ARG A 1 117 ? 10.852 -19.453 -18.375 1 90.19 117 ARG A C 1
ATOM 926 O O . ARG A 1 117 ? 10.383 -20.234 -19.203 1 90.19 117 ARG A O 1
ATOM 933 N N . THR A 1 118 ? 10.656 -18.234 -18.391 1 86.94 118 THR A N 1
ATOM 934 C CA . THR A 1 118 ? 9.766 -17.688 -19.422 1 86.94 118 THR A CA 1
ATOM 935 C C . THR A 1 118 ? 10.547 -17.297 -20.672 1 86.94 118 THR A C 1
ATOM 937 O O . THR A 1 118 ? 9.953 -17 -21.703 1 86.94 118 THR A O 1
ATOM 940 N N . ALA A 1 119 ? 11.859 -17.172 -20.5 1 80 119 ALA A N 1
ATOM 941 C CA . ALA A 1 119 ? 12.719 -16.938 -21.641 1 80 119 ALA A CA 1
ATOM 942 C C . ALA A 1 119 ? 12.852 -18.188 -22.5 1 80 119 ALA A C 1
ATOM 944 O O . ALA A 1 119 ? 13.156 -18.109 -23.703 1 80 119 ALA A O 1
ATOM 945 N N . VAL A 1 120 ? 12.609 -19.375 -22.109 1 67 120 VAL A N 1
ATOM 946 C CA . VAL A 1 120 ? 12.766 -20.594 -22.891 1 67 120 VAL A CA 1
ATOM 947 C C . VAL A 1 120 ? 11.469 -20.891 -23.641 1 67 120 VAL A C 1
ATOM 949 O O . VAL A 1 120 ? 10.375 -20.734 -23.078 1 67 120 VAL A O 1
ATOM 952 N N . MET B 1 1 ? 21.672 -1.207 7.031 1 73.38 1 MET B N 1
ATOM 953 C CA . MET B 1 1 ? 20.625 -1.936 6.32 1 73.38 1 MET B CA 1
ATOM 954 C C . MET B 1 1 ? 20.938 -2.014 4.828 1 73.38 1 MET B C 1
ATOM 956 O O . MET B 1 1 ? 21.453 -1.057 4.246 1 73.38 1 MET B O 1
ATOM 960 N N . LYS B 1 2 ? 21 -3.156 4.223 1 90.19 2 LYS B N 1
ATOM 961 C CA . LYS B 1 2 ? 21.406 -3.373 2.84 1 90.19 2 LYS B CA 1
ATOM 962 C C . LYS B 1 2 ? 20.516 -2.592 1.875 1 90.19 2 LYS B C 1
ATOM 964 O O . LYS B 1 2 ? 21.016 -2.004 0.908 1 90.19 2 LYS B O 1
ATOM 969 N N . TYR B 1 3 ? 19.234 -2.521 2.15 1 97.5 3 TYR B N 1
ATOM 970 C CA . TYR B 1 3 ? 18.266 -1.846 1.296 1 97.5 3 TYR B CA 1
ATOM 971 C C . TYR B 1 3 ? 17.5 -0.78 2.072 1 97.5 3 TYR B C 1
ATOM 973 O O . TYR B 1 3 ? 17.047 -1.028 3.189 1 97.5 3 TYR B O 1
ATOM 981 N N . ASP B 1 4 ? 17.422 0.431 1.526 1 98.12 4 ASP B N 1
ATOM 982 C CA . ASP B 1 4 ? 16.703 1.564 2.102 1 98.12 4 ASP B CA 1
ATOM 983 C C . ASP B 1 4 ? 15.641 2.094 1.135 1 98.12 4 ASP B C 1
ATOM 985 O O . ASP B 1 4 ? 15.961 2.832 0.2 1 98.12 4 ASP B O 1
ATOM 989 N N . ALA B 1 5 ? 14.406 1.894 1.488 1 98.06 5 ALA B N 1
ATOM 990 C CA . ALA B 1 5 ? 13.32 2.211 0.57 1 98.06 5 ALA B CA 1
ATOM 991 C C . ALA B 1 5 ? 13.156 3.719 0.415 1 98.06 5 ALA B C 1
ATOM 993 O O . ALA B 1 5 ? 12.445 4.184 -0.479 1 98.06 5 ALA B O 1
ATOM 994 N N . PHE B 1 6 ? 13.828 4.527 1.272 1 98.19 6 PHE B N 1
ATOM 995 C CA . PHE B 1 6 ? 13.773 5.977 1.125 1 98.19 6 PHE B CA 1
ATOM 996 C C . PHE B 1 6 ? 14.57 6.43 -0.09 1 98.19 6 PHE B C 1
ATOM 998 O O . PHE B 1 6 ? 14.344 7.516 -0.624 1 98.19 6 PHE B O 1
ATOM 1005 N N . LEU B 1 7 ? 15.477 5.633 -0.48 1 97.69 7 LEU B N 1
ATOM 1006 C CA . LEU B 1 7 ? 16.344 5.98 -1.604 1 97.69 7 LEU B CA 1
ATOM 1007 C C . LEU B 1 7 ? 15.688 5.594 -2.928 1 97.69 7 LEU B C 1
ATOM 1009 O O . LEU B 1 7 ? 15.344 4.426 -3.137 1 97.69 7 LEU B O 1
ATOM 1013 N N . ALA B 1 8 ? 15.633 6.488 -3.842 1 96.88 8 ALA B N 1
ATOM 1014 C CA . ALA B 1 8 ? 14.891 6.332 -5.09 1 96.88 8 ALA B CA 1
ATOM 1015 C C . ALA B 1 8 ? 15.453 5.18 -5.918 1 96.88 8 ALA B C 1
ATOM 1017 O O . ALA B 1 8 ? 14.695 4.438 -6.551 1 96.88 8 ALA B O 1
ATOM 1018 N N . GLN B 1 9 ? 16.719 4.965 -5.926 1 96.62 9 GLN B N 1
ATOM 1019 C CA . GLN B 1 9 ? 17.344 4.004 -6.832 1 96.62 9 GLN B CA 1
ATOM 1020 C C . GLN B 1 9 ? 17.5 2.641 -6.16 1 96.62 9 GLN B C 1
ATOM 1022 O O . GLN B 1 9 ? 17.953 1.682 -6.789 1 96.62 9 GLN B O 1
ATOM 1027 N N . CYS B 1 10 ? 17.172 2.625 -4.906 1 97.94 10 CYS B N 1
ATOM 1028 C CA . CYS B 1 10 ? 17.219 1.336 -4.223 1 97.94 10 CYS B CA 1
ATOM 1029 C C . CYS B 1 10 ? 16.141 0.4 -4.738 1 97.94 10 CYS B C 1
ATOM 1031 O O . CYS B 1 10 ? 14.961 0.78 -4.809 1 97.94 10 CYS B O 1
ATOM 1033 N N . PRO B 1 11 ? 16.453 -0.85 -5.043 1 97.69 11 PRO B N 1
ATOM 1034 C CA . PRO B 1 11 ? 15.461 -1.774 -5.586 1 97.69 11 PRO B CA 1
ATOM 1035 C C . PRO B 1 11 ? 14.289 -2.006 -4.633 1 97.69 11 PRO B C 1
ATOM 1037 O O . PRO B 1 11 ? 13.18 -2.297 -5.078 1 97.69 11 PRO B O 1
ATOM 1040 N N . SER B 1 12 ? 14.453 -1.808 -3.367 1 98.06 12 SER B N 1
ATOM 1041 C CA . SER B 1 12 ? 13.375 -1.997 -2.406 1 98.06 12 SER B CA 1
ATOM 1042 C C . SER B 1 12 ? 12.289 -0.943 -2.584 1 98.06 12 SER B C 1
ATOM 1044 O O . SER B 1 12 ? 11.141 -1.158 -2.197 1 98.06 12 SER B O 1
ATOM 1046 N N . ARG B 1 13 ? 12.68 0.201 -3.141 1 98.19 13 ARG B N 1
ATOM 1047 C CA . ARG B 1 13 ? 11.688 1.229 -3.443 1 98.19 13 ARG B CA 1
ATOM 1048 C C . ARG B 1 13 ? 10.672 0.724 -4.465 1 98.19 13 ARG B C 1
ATOM 1050 O O . ARG B 1 13 ? 9.469 0.899 -4.285 1 98.19 13 ARG B O 1
ATOM 1057 N N . GLN B 1 14 ? 11.164 0.107 -5.473 1 97.06 14 GLN B N 1
ATOM 1058 C CA . GLN B 1 14 ? 10.281 -0.434 -6.5 1 97.06 14 GLN B CA 1
ATOM 1059 C C . GLN B 1 14 ? 9.438 -1.58 -5.953 1 97.06 14 GLN B C 1
ATOM 1061 O O . GLN B 1 14 ? 8.258 -1.704 -6.293 1 97.06 14 GLN B O 1
ATOM 1066 N N . LEU B 1 15 ? 10.07 -2.412 -5.184 1 98.38 15 LEU B N 1
ATOM 1067 C CA . LEU B 1 15 ? 9.32 -3.506 -4.574 1 98.38 15 LEU B CA 1
ATOM 1068 C C . LEU B 1 15 ? 8.227 -2.973 -3.662 1 98.38 15 LEU B C 1
ATOM 1070 O O . LEU B 1 15 ? 7.094 -3.463 -3.691 1 98.38 15 LEU B O 1
ATOM 1074 N N . LEU B 1 16 ? 8.555 -1.991 -2.838 1 98.44 16 LEU B N 1
ATOM 1075 C CA . LEU B 1 16 ? 7.562 -1.366 -1.966 1 98.44 16 LEU B CA 1
ATOM 1076 C C . LEU B 1 16 ? 6.379 -0.846 -2.773 1 98.44 16 LEU B C 1
ATOM 1078 O O . LEU B 1 16 ? 5.223 -1.052 -2.391 1 98.44 16 LEU B O 1
ATOM 1082 N N . ASP B 1 17 ? 6.66 -0.23 -3.852 1 97.31 17 ASP B N 1
ATOM 1083 C CA . ASP B 1 17 ? 5.617 0.307 -4.723 1 97.31 17 ASP B CA 1
ATOM 1084 C C . ASP B 1 17 ? 4.684 -0.799 -5.211 1 97.31 17 ASP B C 1
ATOM 1086 O O . ASP B 1 17 ? 3.469 -0.609 -5.27 1 97.31 17 ASP B O 1
ATOM 1090 N N . ARG B 1 18 ? 5.191 -1.923 -5.512 1 96.44 18 ARG B N 1
ATOM 1091 C CA . ARG B 1 18 ? 4.438 -3.037 -6.082 1 96.44 18 ARG B CA 1
ATOM 1092 C C . ARG B 1 18 ? 3.607 -3.738 -5.016 1 96.44 18 ARG B C 1
ATOM 1094 O O . ARG B 1 18 ? 2.467 -4.133 -5.266 1 96.44 18 ARG B O 1
ATOM 1101 N N . ILE B 1 19 ? 4.148 -3.842 -3.834 1 97.44 19 ILE B N 1
ATOM 1102 C CA . ILE B 1 19 ? 3.48 -4.676 -2.84 1 97.44 19 ILE B CA 1
ATOM 1103 C C . ILE B 1 19 ? 2.549 -3.816 -1.989 1 97.44 19 ILE B C 1
ATOM 1105 O O . ILE B 1 19 ? 1.729 -4.34 -1.23 1 97.44 19 ILE B O 1
ATOM 1109 N N . SER B 1 20 ? 2.662 -2.479 -2.131 1 96.69 20 SER B N 1
ATOM 1110 C CA . SER B 1 20 ? 1.841 -1.572 -1.332 1 96.69 20 SER B CA 1
ATOM 1111 C C . SER B 1 20 ? 0.578 -1.165 -2.084 1 96.69 20 SER B C 1
ATOM 1113 O O . SER B 1 20 ? -0.154 -0.278 -1.641 1 96.69 20 SER B O 1
ATOM 1115 N N . ASP B 1 21 ? 0.245 -1.742 -3.096 1 96.44 21 ASP B N 1
ATOM 1116 C CA . ASP B 1 21 ? -0.968 -1.34 -3.801 1 96.44 21 ASP B CA 1
ATOM 1117 C C . ASP B 1 21 ? -2.17 -2.162 -3.34 1 96.44 21 ASP B C 1
ATOM 1119 O O . ASP B 1 21 ? -2.012 -3.295 -2.879 1 96.44 21 ASP B O 1
ATOM 1123 N N . LYS B 1 22 ? -3.352 -1.635 -3.541 1 97.44 22 LYS B N 1
ATOM 1124 C CA . LYS B 1 22 ? -4.578 -2.225 -3.016 1 97.44 22 LYS B CA 1
ATOM 1125 C C . LYS B 1 22 ? -4.816 -3.611 -3.607 1 97.44 22 LYS B C 1
ATOM 1127 O O . LYS B 1 22 ? -5.273 -4.52 -2.908 1 97.44 22 LYS B O 1
ATOM 1132 N N . TRP B 1 23 ? -4.5 -3.771 -4.895 1 98.5 23 TRP B N 1
ATOM 1133 C CA . TRP B 1 23 ? -4.836 -5.043 -5.527 1 98.5 23 TRP B CA 1
ATOM 1134 C C . TRP B 1 23 ? -3.871 -6.141 -5.094 1 98.5 23 TRP B C 1
ATOM 1136 O O . TRP B 1 23 ? -4.262 -7.305 -4.969 1 98.5 23 TRP B O 1
ATOM 1146 N N . SER B 1 24 ? -2.627 -5.809 -4.855 1 98.5 24 SER B N 1
ATOM 1147 C CA . SER B 1 24 ? -1.716 -6.777 -4.254 1 98.5 24 SER B CA 1
ATOM 1148 C C . SER B 1 24 ? -2.199 -7.211 -2.873 1 98.5 24 SER B C 1
ATOM 1150 O O . SER B 1 24 ? -2.25 -8.406 -2.572 1 98.5 24 SER B O 1
ATOM 1152 N N . THR B 1 25 ? -2.604 -6.254 -2.078 1 98.69 25 THR B N 1
ATOM 1153 C CA . THR B 1 25 ? -3.111 -6.516 -0.736 1 98.69 25 THR B CA 1
ATOM 1154 C C . THR B 1 25 ? -4.34 -7.422 -0.789 1 98.69 25 THR B C 1
ATOM 1156 O O . THR B 1 25 ? -4.383 -8.461 -0.124 1 98.69 25 THR B O 1
ATOM 1159 N N . LEU B 1 26 ? -5.277 -7.102 -1.62 1 98.75 26 LEU B N 1
ATOM 1160 C CA . LEU B 1 26 ? -6.539 -7.828 -1.673 1 98.75 26 LEU B CA 1
ATOM 1161 C C . LEU B 1 26 ? -6.34 -9.219 -2.266 1 98.75 26 LEU B C 1
ATOM 1163 O O . LEU B 1 26 ? -6.977 -10.18 -1.828 1 98.75 26 LEU B O 1
ATOM 1167 N N . THR B 1 27 ? -5.457 -9.312 -3.25 1 98.88 27 THR B N 1
ATOM 1168 C CA . THR B 1 27 ? -5.164 -10.609 -3.838 1 98.88 27 THR B CA 1
ATOM 1169 C C . THR B 1 27 ? -4.539 -11.547 -2.805 1 98.88 27 THR B C 1
ATOM 1171 O O . THR B 1 27 ? -4.965 -12.695 -2.656 1 98.88 27 THR B O 1
ATOM 1174 N N . LEU B 1 28 ? -3.566 -11.055 -2.072 1 98.88 28 LEU B N 1
ATOM 1175 C CA . LEU B 1 28 ? -2.92 -11.867 -1.043 1 98.88 28 LEU B CA 1
ATOM 1176 C C . LEU B 1 28 ? -3.92 -12.273 0.033 1 98.88 28 LEU B C 1
ATOM 1178 O O . LEU B 1 28 ? -3.941 -13.438 0.455 1 98.88 28 LEU B O 1
ATOM 1182 N N . CYS B 1 29 ? -4.742 -11.344 0.418 1 98.81 29 CYS B N 1
ATOM 1183 C CA . CYS B 1 29 ? -5.754 -11.641 1.43 1 98.81 29 CYS B CA 1
ATOM 1184 C C . CYS B 1 29 ? -6.75 -12.68 0.922 1 98.81 29 CYS B C 1
ATOM 1186 O O . CYS B 1 29 ? -7.156 -13.57 1.667 1 98.81 29 CYS B O 1
ATOM 1188 N N . ALA B 1 30 ? -7.137 -12.562 -0.308 1 98.81 30 ALA B N 1
ATOM 1189 C CA . ALA B 1 30 ? -8.078 -13.516 -0.892 1 98.81 30 ALA B CA 1
ATOM 1190 C C . ALA B 1 30 ? -7.488 -14.93 -0.903 1 98.81 30 ALA B C 1
ATOM 1192 O O . ALA B 1 30 ? -8.195 -15.906 -0.63 1 98.81 30 ALA B O 1
ATOM 1193 N N . LEU B 1 31 ? -6.215 -15.039 -1.131 1 98.81 31 LEU B N 1
ATOM 1194 C CA . LEU B 1 31 ? -5.547 -16.328 -1.284 1 98.81 31 LEU B CA 1
ATOM 1195 C C . LEU B 1 31 ? -5.219 -16.938 0.076 1 98.81 31 LEU B C 1
ATOM 1197 O O . LEU B 1 31 ? -4.766 -18.078 0.156 1 98.81 31 LEU B O 1
ATOM 1201 N N . SER B 1 32 ? -5.43 -16.188 1.111 1 98.5 32 SER B N 1
ATOM 1202 C CA . SER B 1 32 ? -5.102 -16.672 2.445 1 98.5 32 SER B CA 1
ATOM 1203 C C . SER B 1 32 ? -5.996 -17.844 2.84 1 98.5 32 SER B C 1
ATOM 1205 O O . SER B 1 32 ? -5.672 -18.594 3.758 1 98.5 32 SER B O 1
ATOM 1207 N N . GLY B 1 33 ? -7.047 -18 2.15 1 97.56 33 GLY B N 1
ATOM 1208 C CA . GLY B 1 33 ? -7.965 -19.094 2.432 1 97.56 33 GLY B CA 1
ATOM 1209 C C . GLY B 1 33 ? -7.629 -20.359 1.672 1 97.56 33 GLY B C 1
ATOM 1210 O O . GLY B 1 33 ? -8.289 -21.391 1.846 1 97.56 33 GLY B O 1
ATOM 1211 N N . GLY B 1 34 ? -6.699 -20.281 0.831 1 98.12 34 GLY B N 1
ATOM 1212 C CA . GLY B 1 34 ? -6.309 -21.422 0.011 1 98.12 34 GLY B CA 1
ATOM 1213 C C . GLY B 1 34 ? -6.242 -21.094 -1.469 1 98.12 34 GLY B C 1
ATOM 1214 O O . GLY B 1 34 ? -6.426 -19.938 -1.863 1 98.12 34 GLY B O 1
ATOM 1215 N N . PRO B 1 35 ? -5.918 -22.125 -2.254 1 98.44 35 PRO B N 1
ATOM 1216 C CA . PRO B 1 35 ? -5.809 -21.922 -3.701 1 98.44 35 PRO B CA 1
ATOM 1217 C C . PRO B 1 35 ? -7.125 -21.469 -4.336 1 98.44 35 PRO B C 1
ATOM 1219 O O . PRO B 1 35 ? -8.195 -21.922 -3.928 1 98.44 35 PRO B O 1
ATOM 1222 N N . LEU B 1 36 ? -7.043 -20.641 -5.328 1 98.75 36 LEU B N 1
ATOM 1223 C CA . LEU B 1 36 ? -8.203 -20.141 -6.062 1 98.75 36 LEU B CA 1
ATOM 1224 C C . LEU B 1 36 ? -7.918 -20.094 -7.559 1 98.75 36 LEU B C 1
ATOM 1226 O O . LEU B 1 36 ? -6.777 -19.875 -7.973 1 98.75 36 LEU B O 1
ATOM 1230 N N . ARG B 1 37 ? -8.992 -20.281 -8.289 1 98.25 37 ARG B N 1
ATOM 1231 C CA . ARG B 1 37 ? -8.922 -20.031 -9.727 1 98.25 37 ARG B CA 1
ATOM 1232 C C . ARG B 1 37 ? -9.07 -18.547 -10.039 1 98.25 37 ARG B C 1
ATOM 1234 O O . ARG B 1 37 ? -9.5 -17.781 -9.18 1 98.25 37 ARG B O 1
ATOM 1241 N N . TYR B 1 38 ? -8.68 -18.188 -11.281 1 98.44 38 TYR B N 1
ATOM 1242 C CA . TYR B 1 38 ? -8.766 -16.812 -11.727 1 98.44 38 TYR B CA 1
ATOM 1243 C C . TYR B 1 38 ? -10.18 -16.266 -11.523 1 98.44 38 TYR B C 1
ATOM 1245 O O . TYR B 1 38 ? -10.352 -15.156 -11 1 98.44 38 TYR B O 1
ATOM 1253 N N . SER B 1 39 ? -11.117 -17.062 -11.867 1 98.12 39 SER B N 1
ATOM 1254 C CA . SER B 1 39 ? -12.508 -16.625 -11.812 1 98.12 39 SER B CA 1
ATOM 1255 C C . SER B 1 39 ? -12.961 -16.422 -10.375 1 98.12 39 SER B C 1
ATOM 1257 O O . SER B 1 39 ? -13.758 -15.508 -10.102 1 98.12 39 SER B O 1
ATOM 1259 N N . GLU B 1 40 ? -12.492 -17.219 -9.516 1 98.5 40 GLU B N 1
ATOM 1260 C CA . GLU B 1 40 ? -12.805 -17.062 -8.094 1 98.5 40 GLU B CA 1
ATOM 1261 C C . GLU B 1 40 ? -12.172 -15.805 -7.516 1 98.5 40 GLU B C 1
ATOM 1263 O O . GLU B 1 40 ? -12.805 -15.094 -6.734 1 98.5 40 GLU B O 1
ATOM 1268 N N . LEU B 1 41 ? -10.938 -15.508 -7.906 1 98.69 41 LEU B N 1
ATOM 1269 C CA . LEU B 1 41 ? -10.273 -14.273 -7.5 1 98.69 41 LEU B CA 1
ATOM 1270 C C . LEU B 1 41 ? -11.016 -13.055 -8.039 1 98.69 41 LEU B C 1
ATOM 1272 O O . LEU B 1 41 ? -11.273 -12.102 -7.297 1 98.69 41 LEU B O 1
ATOM 1276 N N . ALA B 1 42 ? -11.359 -13.156 -9.32 1 98.5 42 ALA B N 1
ATOM 1277 C CA . ALA B 1 42 ? -12.07 -12.055 -9.961 1 98.5 42 ALA B CA 1
ATOM 1278 C C . ALA B 1 42 ? -13.383 -11.758 -9.234 1 98.5 42 ALA B C 1
ATOM 1280 O O . ALA B 1 42 ? -13.773 -10.594 -9.094 1 98.5 42 ALA B O 1
ATOM 1281 N N . ARG B 1 43 ? -14.023 -12.781 -8.742 1 98 43 ARG B N 1
ATOM 1282 C CA . ARG B 1 43 ? -15.297 -12.633 -8.039 1 98 43 ARG B CA 1
ATOM 1283 C C . ARG B 1 43 ? -15.086 -12.016 -6.66 1 98 43 ARG B C 1
ATOM 1285 O O . ARG B 1 43 ? -15.875 -11.18 -6.219 1 98 43 ARG B O 1
ATOM 1292 N N . ARG B 1 44 ? -14.062 -12.406 -6.035 1 97.88 44 ARG B N 1
ATOM 1293 C CA . ARG B 1 44 ? -13.781 -11.938 -4.684 1 97.88 44 ARG B CA 1
ATOM 1294 C C . ARG B 1 44 ? -13.305 -10.492 -4.688 1 97.88 44 ARG B C 1
ATOM 1296 O O . ARG B 1 44 ? -13.594 -9.734 -3.756 1 97.88 44 ARG B O 1
ATOM 1303 N N . LEU B 1 45 ? -12.508 -10.164 -5.668 1 98.31 45 LEU B N 1
ATOM 1304 C CA . LEU B 1 45 ? -11.984 -8.812 -5.809 1 98.31 45 LEU B CA 1
ATOM 1305 C C . LEU B 1 45 ? -12.953 -7.934 -6.602 1 98.31 45 LEU B C 1
ATOM 1307 O O . LEU B 1 45 ? -12.664 -7.555 -7.738 1 98.31 45 LEU B O 1
ATOM 1311 N N . ASP B 1 46 ? -13.992 -7.562 -5.934 1 98.25 46 ASP B N 1
ATOM 1312 C CA . ASP B 1 46 ? -15.078 -6.816 -6.562 1 98.25 46 ASP B CA 1
ATOM 1313 C C . ASP B 1 46 ? -14.562 -5.512 -7.168 1 98.25 46 ASP B C 1
ATOM 1315 O O . ASP B 1 46 ? -13.852 -4.75 -6.508 1 98.25 46 ASP B O 1
ATOM 1319 N N . GLY B 1 47 ? -14.844 -5.402 -8.516 1 98.12 47 GLY B N 1
ATOM 1320 C CA . GLY B 1 47 ? -14.508 -4.141 -9.156 1 98.12 47 GLY B CA 1
ATOM 1321 C C . GLY B 1 47 ? -13.148 -4.156 -9.828 1 98.12 47 GLY B C 1
ATOM 1322 O O . GLY B 1 47 ? -12.781 -3.205 -10.523 1 98.12 47 GLY B O 1
ATOM 1323 N N . VAL B 1 48 ? -12.398 -5.207 -9.625 1 98.5 48 VAL B N 1
ATOM 1324 C CA . VAL B 1 48 ? -11.102 -5.293 -10.281 1 98.5 48 VAL B CA 1
ATOM 1325 C C . VAL B 1 48 ? -11.297 -5.512 -11.781 1 98.5 48 VAL B C 1
ATOM 1327 O O . VAL B 1 48 ? -12.172 -6.273 -12.195 1 98.5 48 VAL B O 1
ATOM 1330 N N . SER B 1 49 ? -10.594 -4.82 -12.625 1 98.5 49 SER B N 1
ATOM 1331 C CA . SER B 1 49 ? -10.617 -5.105 -14.062 1 98.5 49 SER B CA 1
ATOM 1332 C C . SER B 1 49 ? -9.805 -6.352 -14.391 1 98.5 49 SER B C 1
ATOM 1334 O O . SER B 1 49 ? -8.891 -6.719 -13.641 1 98.5 49 SER B O 1
ATOM 1336 N N . GLN B 1 50 ? -10.086 -6.941 -15.523 1 98.31 50 GLN B N 1
ATOM 1337 C CA . GLN B 1 50 ? -9.32 -8.094 -16 1 98.31 50 GLN B CA 1
ATOM 1338 C C . GLN B 1 50 ? -7.844 -7.742 -16.141 1 98.31 50 GLN B C 1
ATOM 1340 O O . GLN B 1 50 ? -6.973 -8.523 -15.758 1 98.31 50 GLN B O 1
ATOM 1345 N N . LYS B 1 51 ? -7.609 -6.641 -16.656 1 98.56 51 LYS B N 1
ATOM 1346 C CA . LYS B 1 51 ? -6.238 -6.191 -16.859 1 98.56 51 LYS B CA 1
ATOM 1347 C C . LYS B 1 51 ? -5.484 -6.109 -15.539 1 98.56 51 LYS B C 1
ATOM 1349 O O . LYS B 1 51 ? -4.383 -6.652 -15.406 1 98.56 51 LYS B O 1
ATOM 1354 N N . MET B 1 52 ? -6.078 -5.461 -14.602 1 98.44 52 MET B N 1
ATOM 1355 C CA . MET B 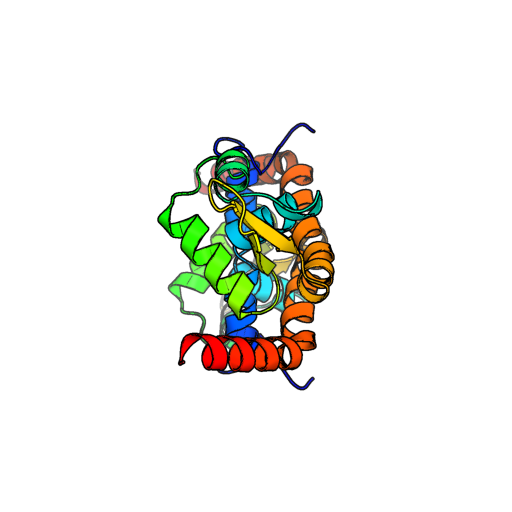1 52 ? -5.422 -5.242 -13.32 1 98.44 52 MET B CA 1
ATOM 1356 C C . MET B 1 52 ? -5.207 -6.566 -12.586 1 98.44 52 MET B C 1
ATOM 1358 O O . MET B 1 52 ? -4.156 -6.777 -11.977 1 98.44 52 MET B O 1
ATOM 1362 N N . LEU B 1 53 ? -6.188 -7.457 -12.594 1 98.69 53 LEU B N 1
ATOM 1363 C CA . LEU B 1 53 ? -6.016 -8.742 -11.93 1 98.69 53 LEU B CA 1
ATOM 1364 C C . LEU B 1 53 ? -4.902 -9.555 -12.586 1 98.69 53 LEU B C 1
ATOM 1366 O O . LEU B 1 53 ? -4.055 -10.125 -11.898 1 98.69 53 LEU B O 1
ATOM 1370 N N . THR B 1 54 ? -4.879 -9.594 -13.906 1 98.62 54 THR B N 1
ATOM 1371 C CA . THR B 1 54 ? -3.846 -10.312 -14.648 1 98.62 54 THR B CA 1
ATOM 1372 C C . THR B 1 54 ? -2.463 -9.75 -14.328 1 98.62 54 THR B C 1
ATOM 1374 O O . THR B 1 54 ? -1.536 -10.508 -14.031 1 98.62 54 THR B O 1
ATOM 1377 N N . GLN B 1 55 ? -2.393 -8.469 -14.375 1 98.56 55 GLN B N 1
ATOM 1378 C CA . GLN B 1 55 ? -1.122 -7.809 -14.086 1 98.56 55 GLN B CA 1
ATOM 1379 C C . GLN B 1 55 ? -0.67 -8.102 -12.656 1 98.56 55 GLN B C 1
ATOM 1381 O O . GLN B 1 55 ? 0.512 -8.352 -12.414 1 98.56 55 GLN B O 1
ATOM 1386 N N . THR B 1 56 ? -1.585 -8.008 -11.711 1 98.69 56 THR B N 1
ATOM 1387 C CA . THR B 1 56 ? -1.277 -8.266 -10.305 1 98.69 56 THR B CA 1
ATOM 1388 C C . THR B 1 56 ? -0.765 -9.688 -10.117 1 98.69 56 THR B C 1
ATOM 1390 O O . THR B 1 56 ? 0.275 -9.906 -9.492 1 98.69 56 THR B O 1
ATOM 1393 N N . LEU B 1 57 ? -1.445 -10.648 -10.672 1 98.75 57 LEU B N 1
ATOM 1394 C CA . LEU B 1 57 ? -1.067 -12.055 -10.531 1 98.75 57 LEU B CA 1
ATOM 1395 C C . LEU B 1 57 ? 0.289 -12.32 -11.172 1 98.75 57 LEU B C 1
ATOM 1397 O O . LEU B 1 57 ? 1.124 -13.023 -10.602 1 98.75 57 LEU B O 1
ATOM 1401 N N . ARG B 1 58 ? 0.512 -11.75 -12.312 1 98.25 58 ARG B N 1
ATOM 1402 C CA . ARG B 1 58 ? 1.79 -11.922 -13 1 98.25 58 ARG B CA 1
ATOM 1403 C C . ARG B 1 58 ? 2.938 -11.367 -12.164 1 98.25 58 ARG B C 1
ATOM 1405 O O . ARG B 1 58 ? 3.979 -12.008 -12.016 1 98.25 58 ARG B O 1
ATOM 1412 N N . THR B 1 59 ? 2.74 -10.227 -11.656 1 98.44 59 THR B N 1
ATOM 1413 C CA . THR B 1 59 ? 3.771 -9.57 -10.867 1 98.44 59 THR B CA 1
ATOM 1414 C C . THR B 1 59 ? 4.047 -10.344 -9.578 1 98.44 59 THR B C 1
ATOM 1416 O O . THR B 1 59 ? 5.203 -10.562 -9.211 1 98.44 59 THR B O 1
ATOM 1419 N N . LEU B 1 60 ? 2.998 -10.734 -8.922 1 98.75 60 LEU B N 1
ATOM 1420 C CA . LEU B 1 60 ? 3.146 -11.484 -7.676 1 98.75 60 LEU B CA 1
ATOM 1421 C C . LEU B 1 60 ? 3.807 -12.836 -7.926 1 98.75 60 LEU B C 1
ATOM 1423 O O . LEU B 1 60 ? 4.562 -13.328 -7.086 1 98.75 60 LEU B O 1
ATOM 1427 N N . GLU B 1 61 ? 3.482 -13.438 -9.055 1 98.69 61 GLU B N 1
ATOM 1428 C CA . GLU B 1 61 ? 4.141 -14.688 -9.438 1 98.69 61 GLU B CA 1
ATOM 1429 C C . GLU B 1 61 ? 5.629 -14.469 -9.688 1 98.69 61 GLU B C 1
ATOM 1431 O O . GLU B 1 61 ? 6.465 -15.211 -9.172 1 98.69 61 GLU B O 1
ATOM 1436 N N . ARG B 1 62 ? 5.918 -13.461 -10.453 1 98.44 62 ARG B N 1
ATOM 1437 C CA . ARG B 1 62 ? 7.309 -13.164 -10.781 1 98.44 62 ARG B CA 1
ATOM 1438 C C . ARG B 1 62 ? 8.117 -12.852 -9.531 1 98.44 62 ARG B C 1
ATOM 1440 O O . ARG B 1 62 ? 9.281 -13.234 -9.422 1 98.44 62 ARG B O 1
ATOM 1447 N N . ASP B 1 63 ? 7.527 -12.172 -8.602 1 98.56 63 ASP B N 1
ATOM 1448 C CA . ASP B 1 63 ? 8.203 -11.766 -7.375 1 98.56 63 ASP B CA 1
ATOM 1449 C C . ASP B 1 63 ? 8.305 -12.922 -6.387 1 98.56 63 ASP B C 1
ATOM 1451 O O . ASP B 1 63 ? 8.914 -12.789 -5.324 1 98.56 63 ASP B O 1
ATOM 1455 N N . GLY B 1 64 ? 7.621 -14.016 -6.664 1 98.69 64 GLY B N 1
ATOM 1456 C CA . GLY B 1 64 ? 7.738 -15.211 -5.844 1 98.69 64 GLY B CA 1
ATOM 1457 C C . GLY B 1 64 ? 6.734 -15.25 -4.707 1 98.69 64 GLY B C 1
ATOM 1458 O O . GLY B 1 64 ? 6.91 -16 -3.744 1 98.69 64 GLY B O 1
ATOM 1459 N N . LEU B 1 65 ? 5.699 -14.445 -4.82 1 98.81 65 LEU B N 1
ATOM 1460 C CA . LEU B 1 65 ? 4.738 -14.32 -3.732 1 98.81 65 LEU B CA 1
ATOM 1461 C C . LEU B 1 65 ? 3.541 -15.242 -3.957 1 98.81 65 LEU B C 1
ATOM 1463 O O . LEU B 1 65 ? 2.871 -15.641 -3 1 98.81 65 LEU 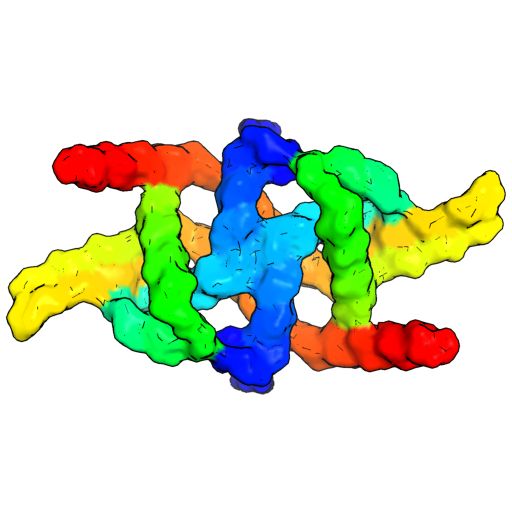B O 1
ATOM 1467 N N . VAL B 1 66 ? 3.258 -15.547 -5.199 1 98.88 66 VAL B N 1
ATOM 1468 C CA . VAL B 1 66 ? 2.154 -16.406 -5.609 1 98.88 66 VAL B CA 1
ATOM 1469 C C . VAL B 1 66 ? 2.66 -17.469 -6.586 1 98.88 66 VAL B C 1
ATOM 1471 O O . VAL B 1 66 ? 3.5 -17.172 -7.445 1 98.88 66 VAL B O 1
ATOM 1474 N N . SER B 1 67 ? 2.184 -18.641 -6.387 1 98.62 67 SER B N 1
ATOM 1475 C CA . SER B 1 67 ? 2.48 -19.703 -7.355 1 98.62 67 SER B CA 1
ATOM 1476 C C . SER B 1 67 ? 1.277 -19.984 -8.25 1 98.62 67 SER B C 1
ATOM 1478 O O . SER B 1 67 ? 0.131 -19.859 -7.809 1 98.62 67 SER B O 1
ATOM 1480 N N . ARG B 1 68 ? 1.547 -20.203 -9.438 1 98 68 ARG B N 1
ATOM 1481 C CA . ARG B 1 68 ? 0.57 -20.578 -10.453 1 98 68 ARG B CA 1
ATOM 1482 C C . ARG B 1 68 ? 0.724 -22.047 -10.828 1 98 68 ARG B C 1
ATOM 1484 O O . ARG B 1 68 ? 1.793 -22.484 -11.273 1 98 68 ARG B O 1
ATOM 1491 N N . THR B 1 69 ? -0.302 -22.844 -10.609 1 97.75 69 THR B N 1
ATOM 1492 C CA . THR B 1 69 ? -0.246 -24.266 -10.914 1 97.75 69 THR B CA 1
ATOM 1493 C C . THR B 1 69 ? -1.229 -24.625 -12.023 1 97.75 69 THR B C 1
ATOM 1495 O O . THR B 1 69 ? -2.404 -24.25 -11.961 1 97.75 69 THR B O 1
ATOM 1498 N N . VAL B 1 70 ? -0.749 -25.312 -12.977 1 96.25 70 VAL B N 1
ATOM 1499 C CA . VAL B 1 70 ? -1.578 -25.797 -14.078 1 96.25 70 VAL B CA 1
ATOM 1500 C C . VAL B 1 70 ? -1.833 -27.297 -13.898 1 96.25 70 VAL B C 1
ATOM 1502 O O . VAL B 1 70 ? -0.89 -28.078 -13.797 1 96.25 70 VAL B O 1
ATOM 1505 N N . GLU B 1 71 ? -3.072 -27.688 -13.734 1 94.44 71 GLU B N 1
ATOM 1506 C CA . GLU B 1 71 ? -3.449 -29.094 -13.641 1 94.44 71 GLU B CA 1
ATOM 1507 C C . GLU B 1 71 ? -4.066 -29.594 -14.945 1 94.44 71 GLU B C 1
ATOM 1509 O O . GLU B 1 71 ? -4.957 -28.938 -15.5 1 94.44 71 GLU B O 1
ATOM 1514 N N . ALA B 1 72 ? -3.613 -30.688 -15.375 1 93.38 72 ALA B N 1
ATOM 1515 C CA . ALA B 1 72 ? -4.039 -31.281 -16.641 1 93.38 72 ALA B CA 1
ATOM 1516 C C . ALA B 1 72 ? -5.406 -31.938 -16.5 1 93.38 72 ALA B C 1
ATOM 1518 O O . ALA B 1 72 ? -5.562 -33.125 -16.797 1 93.38 72 ALA B O 1
ATOM 1519 N N . THR B 1 73 ? -6.289 -31.328 -15.969 1 91.62 73 THR B N 1
ATOM 1520 C CA . THR B 1 73 ? -7.672 -31.797 -15.938 1 91.62 73 THR B CA 1
ATOM 1521 C C . THR B 1 73 ? -8.391 -31.438 -17.234 1 91.62 73 THR B C 1
ATOM 1523 O O . THR B 1 73 ? -7.801 -30.844 -18.141 1 91.62 73 THR B O 1
ATOM 1526 N N . VAL B 1 74 ? -9.57 -32.094 -17.453 1 91.5 74 VAL B N 1
ATOM 1527 C CA . VAL B 1 74 ? -10.422 -31.734 -18.578 1 91.5 74 VAL B CA 1
ATOM 1528 C C . VAL B 1 74 ? -11.672 -31.031 -18.062 1 91.5 74 VAL B C 1
ATOM 1530 O O . VAL B 1 74 ? -12.516 -31.641 -17.406 1 91.5 74 VAL B O 1
ATOM 1533 N N . PRO B 1 75 ? -11.703 -29.672 -18.25 1 91.81 75 PRO B N 1
ATOM 1534 C CA . PRO B 1 75 ? -10.734 -28.766 -18.875 1 91.81 75 PRO B CA 1
ATOM 1535 C C . PRO B 1 75 ? -9.539 -28.453 -17.984 1 91.81 75 PRO B C 1
ATOM 1537 O O . PRO B 1 75 ? -9.594 -28.688 -16.766 1 91.81 75 PRO B O 1
ATOM 1540 N N . VAL B 1 76 ? -8.492 -27.938 -18.641 1 95.56 76 VAL B N 1
ATOM 1541 C CA . VAL B 1 76 ? -7.289 -27.562 -17.906 1 95.56 76 VAL B CA 1
ATOM 1542 C C . VAL B 1 76 ? -7.641 -26.562 -16.812 1 95.56 76 VAL B C 1
ATOM 1544 O O . VAL B 1 76 ? -8.438 -25.641 -17.016 1 95.56 76 VAL B O 1
ATOM 1547 N N . SER B 1 77 ? -7.105 -26.75 -15.617 1 95.12 77 SER B N 1
ATOM 1548 C CA . SER B 1 77 ? -7.379 -25.859 -14.492 1 95.12 77 SER B CA 1
ATOM 1549 C C . SER B 1 77 ? -6.113 -25.156 -14.031 1 95.12 77 SER B C 1
ATOM 1551 O O . SER B 1 77 ? -5.043 -25.766 -13.961 1 95.12 77 SER B O 1
ATOM 1553 N N . VAL B 1 78 ? -6.238 -23.891 -13.852 1 97.56 78 VAL B N 1
ATOM 1554 C CA . VAL B 1 78 ? -5.152 -23.078 -13.312 1 97.56 78 VAL B CA 1
ATOM 1555 C C . VAL B 1 78 ? -5.535 -22.531 -11.938 1 97.56 78 VAL B C 1
ATOM 1557 O O . VAL B 1 78 ? -6.621 -21.969 -11.766 1 97.56 78 VAL B O 1
ATOM 1560 N N . THR B 1 79 ? -4.664 -22.75 -10.984 1 98.38 79 THR B N 1
ATOM 1561 C CA . THR B 1 79 ? -4.938 -22.26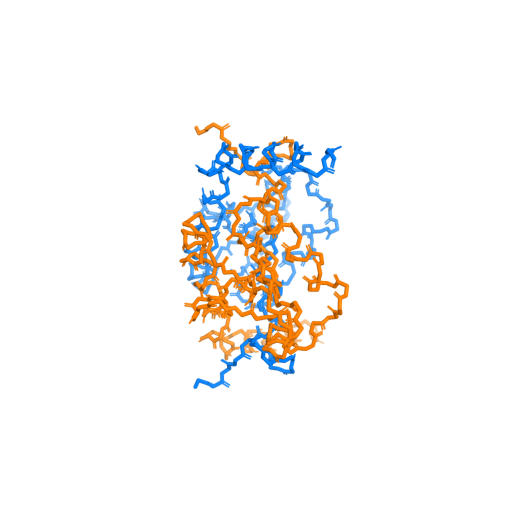6 -9.633 1 98.38 79 THR B CA 1
ATOM 1562 C C . THR B 1 79 ? -3.783 -21.406 -9.117 1 98.38 79 THR B C 1
ATOM 1564 O O . THR B 1 79 ? -2.643 -21.562 -9.562 1 98.38 79 THR B O 1
ATOM 1567 N N . TYR B 1 80 ? -4.07 -20.547 -8.297 1 98.81 80 TYR B N 1
ATOM 1568 C CA . TYR B 1 80 ? -3.113 -19.656 -7.637 1 98.81 80 TYR B CA 1
ATOM 1569 C C . TYR B 1 80 ? -3.102 -19.891 -6.133 1 98.81 80 TYR B C 1
ATOM 1571 O O . TYR B 1 80 ? -4.156 -20.094 -5.52 1 98.81 80 TYR B O 1
ATOM 1579 N N . GLU B 1 81 ? -1.949 -19.828 -5.52 1 98.75 81 GLU B N 1
ATOM 1580 C CA . GLU B 1 81 ? -1.846 -19.969 -4.07 1 98.75 81 GLU B CA 1
ATOM 1581 C C . GLU B 1 81 ? -0.657 -19.188 -3.527 1 98.75 81 GLU B C 1
ATOM 1583 O O . GLU B 1 81 ? 0.264 -18.844 -4.273 1 98.75 81 GLU B O 1
ATOM 1588 N N . LEU B 1 82 ? -0.677 -18.891 -2.271 1 98.81 82 LEU B N 1
ATOM 1589 C CA . LEU B 1 82 ? 0.432 -18.203 -1.631 1 98.81 82 LEU B CA 1
ATOM 1590 C C . LEU B 1 82 ? 1.648 -19.109 -1.505 1 98.81 82 LEU B C 1
ATOM 1592 O O . LEU B 1 82 ? 1.512 -20.297 -1.188 1 98.81 82 LEU B O 1
ATOM 1596 N N . THR B 1 83 ? 2.783 -18.562 -1.874 1 98.75 83 THR B N 1
ATOM 1597 C CA . THR B 1 83 ? 4.027 -19.234 -1.504 1 98.75 83 THR B CA 1
ATOM 1598 C C . THR B 1 83 ? 4.379 -18.953 -0.045 1 98.75 83 THR B C 1
ATOM 1600 O O . THR B 1 83 ? 3.66 -18.219 0.642 1 98.75 83 THR B O 1
ATOM 1603 N N . GLU B 1 84 ? 5.496 -19.547 0.417 1 98.19 84 GLU B N 1
ATOM 1604 C CA . GLU B 1 84 ? 5.984 -19.219 1.755 1 98.19 84 GLU B CA 1
ATOM 1605 C C . GLU B 1 84 ? 6.297 -17.734 1.882 1 98.19 84 GLU B C 1
ATOM 1607 O O . GLU B 1 84 ? 5.973 -17.109 2.893 1 98.19 84 GLU B O 1
ATOM 1612 N N . LEU B 1 85 ? 6.941 -17.219 0.838 1 98.56 85 LEU B N 1
ATOM 1613 C CA . LEU B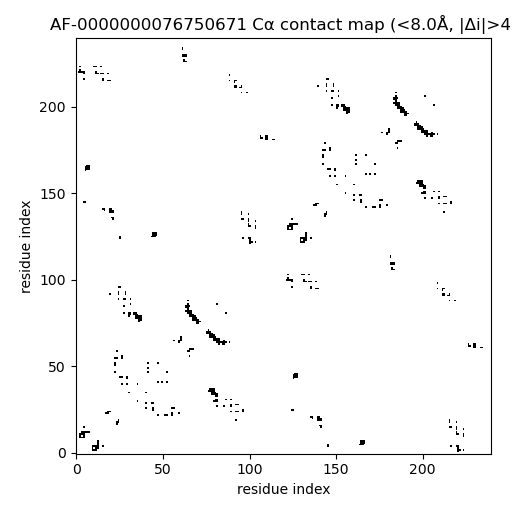 1 85 ? 7.246 -15.789 0.825 1 98.56 85 LEU B CA 1
ATOM 1614 C C . LEU B 1 85 ? 5.969 -14.961 0.826 1 98.56 85 LEU B C 1
ATOM 1616 O O . LEU B 1 85 ? 5.891 -13.938 1.505 1 98.56 85 LEU B O 1
ATOM 1620 N N . GLY B 1 86 ? 4.949 -15.398 0.057 1 98.81 86 GLY B N 1
ATOM 1621 C CA . GLY B 1 86 ? 3.65 -14.742 0.042 1 98.81 86 GLY B CA 1
ATOM 1622 C C . GLY B 1 86 ? 2.994 -14.688 1.408 1 98.81 86 GLY B C 1
ATOM 1623 O O . GLY B 1 86 ? 2.438 -13.656 1.794 1 98.81 86 GLY B O 1
ATOM 1624 N N . TRP B 1 87 ? 3.109 -15.766 2.156 1 98.69 87 TRP B N 1
ATOM 1625 C CA . TRP B 1 87 ? 2.557 -15.82 3.506 1 98.69 87 TRP B CA 1
ATOM 1626 C C . TRP B 1 87 ? 3.254 -14.82 4.422 1 98.69 87 TRP B C 1
ATOM 1628 O O . TRP B 1 87 ? 2.611 -14.188 5.266 1 98.69 87 TRP B O 1
ATOM 1638 N N . SER B 1 88 ? 4.535 -14.703 4.262 1 98.44 88 SER B N 1
ATOM 1639 C CA . SER B 1 88 ? 5.285 -13.773 5.105 1 98.44 88 SER B CA 1
ATOM 1640 C C . SER B 1 88 ? 4.855 -12.336 4.867 1 98.44 88 SER B C 1
ATOM 1642 O O . SER B 1 88 ? 4.84 -11.523 5.797 1 98.44 88 SER B O 1
ATOM 1644 N N . LEU B 1 89 ? 4.457 -11.992 3.594 1 98.5 89 LEU B N 1
ATOM 1645 C CA . LEU B 1 89 ? 3.986 -10.648 3.275 1 98.5 89 LEU B CA 1
ATOM 1646 C C . LEU B 1 89 ? 2.545 -10.453 3.732 1 98.5 89 LEU B C 1
ATOM 1648 O O . LEU B 1 89 ? 2.17 -9.359 4.168 1 98.5 89 LEU B O 1
ATOM 1652 N N . LEU B 1 90 ? 1.753 -11.484 3.666 1 98.5 90 LEU B N 1
ATOM 1653 C CA . LEU B 1 90 ? 0.34 -11.422 4.023 1 98.5 90 LEU B CA 1
ATOM 1654 C C . LEU B 1 90 ? 0.161 -10.867 5.434 1 98.5 90 LEU B C 1
ATOM 1656 O O . LEU B 1 90 ? -0.755 -10.078 5.684 1 98.5 90 LEU B O 1
ATOM 1660 N N . ARG B 1 91 ? 1.012 -11.203 6.289 1 94.88 91 ARG B N 1
ATOM 1661 C CA . ARG B 1 91 ? 0.92 -10.789 7.684 1 94.88 91 ARG B CA 1
ATOM 1662 C C . ARG B 1 91 ? 0.937 -9.273 7.809 1 94.88 91 ARG B C 1
ATOM 1664 O O . ARG B 1 91 ? 0.207 -8.703 8.617 1 94.88 91 ARG B O 1
ATOM 1671 N N . THR B 1 92 ? 1.666 -8.688 7.02 1 96.12 92 THR B N 1
ATOM 1672 C CA . THR B 1 92 ? 1.811 -7.238 7.133 1 96.12 92 THR B CA 1
ATOM 1673 C C . THR B 1 92 ? 0.718 -6.523 6.34 1 96.12 92 THR B C 1
ATOM 1675 O O . THR B 1 92 ? 0.082 -5.598 6.848 1 96.12 92 THR B O 1
ATOM 1678 N N . VAL B 1 93 ? 0.397 -7.047 5.137 1 97.94 93 VAL B N 1
ATOM 1679 C CA . VAL B 1 93 ? -0.542 -6.312 4.297 1 97.94 93 VAL B CA 1
ATOM 1680 C C . VAL B 1 93 ? -1.967 -6.523 4.809 1 97.94 93 VAL B C 1
ATOM 1682 O O . VAL B 1 93 ? -2.834 -5.668 4.621 1 97.94 93 VAL B O 1
ATOM 1685 N N . ARG B 1 94 ? -2.203 -7.656 5.449 1 97.88 94 ARG B N 1
ATOM 1686 C CA . ARG B 1 94 ? -3.506 -7.879 6.066 1 97.88 94 ARG B CA 1
ATOM 1687 C C . ARG B 1 94 ? -3.785 -6.844 7.148 1 97.88 94 ARG B C 1
ATOM 1689 O O . ARG B 1 94 ? -4.93 -6.418 7.328 1 97.88 94 ARG B O 1
ATOM 1696 N N . GLY B 1 95 ? -2.75 -6.461 7.836 1 98.06 95 GLY B N 1
ATOM 1697 C CA . GLY B 1 95 ? -2.885 -5.398 8.82 1 98.06 95 GLY B CA 1
ATOM 1698 C C . GLY B 1 95 ? -3.346 -4.082 8.219 1 98.06 95 GLY B C 1
ATOM 1699 O O . GLY B 1 95 ? -4.145 -3.363 8.828 1 98.06 95 GLY B O 1
ATOM 1700 N N . VAL B 1 96 ? -2.896 -3.781 7.047 1 98.44 96 VAL B N 1
ATOM 1701 C CA . VAL B 1 96 ? -3.283 -2.549 6.371 1 98.44 96 VAL B CA 1
ATOM 1702 C C . VAL B 1 96 ? -4.758 -2.613 5.984 1 98.44 96 VAL B C 1
ATOM 1704 O O . VAL B 1 96 ? -5.508 -1.658 6.207 1 98.44 96 VAL B O 1
ATOM 1707 N N . LYS B 1 97 ? -5.145 -3.711 5.441 1 98.5 97 LYS B N 1
ATOM 1708 C CA . LYS B 1 97 ? -6.547 -3.902 5.094 1 98.5 97 LYS B CA 1
ATOM 1709 C C . LYS B 1 97 ? -7.441 -3.795 6.324 1 98.5 97 LYS B C 1
ATOM 1711 O O . LYS B 1 97 ? -8.469 -3.117 6.297 1 98.5 97 LYS B O 1
ATOM 1716 N N . SER B 1 98 ? -7.07 -4.5 7.328 1 98.19 98 SER B N 1
ATOM 1717 C CA . SER B 1 98 ? -7.848 -4.488 8.562 1 98.19 98 SER B CA 1
ATOM 1718 C C . SER B 1 98 ? -7.918 -3.09 9.164 1 98.19 98 SER B C 1
ATOM 1720 O O . SER B 1 98 ? -8.953 -2.689 9.695 1 98.19 98 SER B O 1
ATOM 1722 N N . TRP B 1 99 ? -6.824 -2.445 9.156 1 98.38 99 TRP B N 1
ATOM 1723 C CA . TRP B 1 99 ? -6.824 -1.079 9.664 1 98.38 99 TRP B CA 1
ATOM 1724 C C . TRP B 1 99 ? -7.848 -0.223 8.93 1 98.38 99 TRP B C 1
ATOM 1726 O O . TRP B 1 99 ? -8.633 0.497 9.555 1 98.38 99 TRP B O 1
ATOM 1736 N N . ALA B 1 100 ? -7.805 -0.255 7.586 1 98.5 100 ALA B N 1
ATOM 1737 C CA . ALA B 1 100 ? -8.742 0.521 6.777 1 98.5 100 ALA B CA 1
ATOM 1738 C C . ALA B 1 100 ? -10.188 0.219 7.176 1 98.5 100 ALA B C 1
ATOM 1740 O O . ALA B 1 100 ? -11.008 1.131 7.289 1 98.5 100 ALA B O 1
ATOM 1741 N N . GLU B 1 101 ? -10.469 -1.004 7.414 1 98.56 101 GLU B N 1
ATOM 1742 C CA . GLU B 1 101 ? -11.82 -1.44 7.75 1 98.56 101 GLU B CA 1
ATOM 1743 C C . GLU B 1 101 ? -12.211 -1.002 9.156 1 98.56 101 GLU B C 1
ATOM 1745 O O . GLU B 1 101 ? -13.359 -0.63 9.398 1 98.56 101 GLU B O 1
ATOM 1750 N N . ASN B 1 102 ? -11.273 -1.009 10.023 1 98.12 102 ASN B N 1
ATOM 1751 C CA . ASN B 1 102 ? -11.562 -0.792 11.438 1 98.12 102 ASN B CA 1
ATOM 1752 C C . ASN B 1 102 ? -11.547 0.692 11.789 1 98.12 102 ASN B C 1
ATOM 1754 O O . ASN B 1 102 ? -12.039 1.086 12.852 1 98.12 102 ASN B O 1
ATOM 1758 N N . HIS B 1 103 ? -11 1.531 10.914 1 98.12 103 HIS B N 1
ATOM 1759 C CA . HIS B 1 103 ? -10.859 2.938 11.273 1 98.12 103 HIS B CA 1
ATOM 1760 C C . HIS B 1 103 ? -11.625 3.832 10.305 1 98.12 103 HIS B C 1
ATOM 1762 O O . HIS B 1 103 ? -11.414 5.047 10.273 1 98.12 103 HIS B O 1
ATOM 1768 N N . MET B 1 104 ? -12.461 3.244 9.547 1 97.75 104 MET B N 1
ATOM 1769 C CA . MET B 1 104 ? -13.203 3.98 8.523 1 97.75 104 MET B CA 1
ATOM 1770 C C . MET B 1 104 ? -14.055 5.074 9.148 1 97.75 104 MET B C 1
ATOM 1772 O O . MET B 1 104 ? -14.117 6.195 8.641 1 97.75 104 MET B O 1
ATOM 1776 N N . ASP B 1 105 ? -14.727 4.824 10.328 1 97.75 105 ASP B N 1
ATOM 1777 C CA . ASP B 1 105 ? -15.562 5.816 10.992 1 97.75 105 ASP B CA 1
ATOM 1778 C C . ASP B 1 105 ? -14.734 7.004 11.477 1 97.75 105 ASP B C 1
ATOM 1780 O O . ASP B 1 105 ? -15.148 8.156 11.344 1 97.75 105 ASP B O 1
ATOM 1784 N N . ASP B 1 106 ? -13.555 6.688 12.062 1 97.94 106 ASP B N 1
ATOM 1785 C CA . ASP B 1 106 ? -12.656 7.746 12.516 1 97.94 106 ASP B CA 1
ATOM 1786 C C . ASP B 1 106 ? -12.227 8.633 11.352 1 97.94 106 ASP B C 1
ATOM 1788 O O . ASP B 1 106 ? -12.234 9.867 11.461 1 97.94 106 ASP B O 1
ATOM 1792 N N . VAL B 1 107 ? -11.898 8.031 10.266 1 98.38 107 VAL B N 1
ATOM 1793 C CA . VAL B 1 107 ? -11.445 8.758 9.086 1 98.38 107 VAL B CA 1
ATOM 1794 C C . VAL B 1 107 ? -12.578 9.617 8.539 1 98.38 107 VAL B C 1
ATOM 1796 O O . VAL B 1 107 ? -12.367 10.781 8.172 1 98.38 107 VAL B O 1
ATOM 1799 N N . PHE B 1 108 ? -13.797 9.094 8.5 1 97.56 108 PHE B N 1
ATOM 1800 C CA . PHE B 1 108 ? -14.953 9.852 8.047 1 97.56 108 PHE B CA 1
ATOM 1801 C C . PHE B 1 108 ? -15.133 11.117 8.883 1 97.56 108 PHE B C 1
ATOM 1803 O O . PHE B 1 108 ? -15.391 12.195 8.344 1 97.56 108 PHE B O 1
ATOM 1810 N N . ALA B 1 109 ? -15.023 10.922 10.156 1 98.12 109 ALA B N 1
ATOM 1811 C CA . ALA B 1 109 ? -15.188 12.055 11.062 1 98.12 109 ALA B CA 1
ATOM 1812 C C . ALA B 1 109 ? -14.141 13.125 10.797 1 98.12 109 ALA B C 1
ATOM 1814 O O . ALA B 1 109 ? -14.445 14.32 10.812 1 98.12 109 ALA B O 1
ATOM 1815 N N . HIS B 1 110 ? -12.945 12.719 10.531 1 97.81 110 HIS B N 1
ATOM 1816 C CA . HIS B 1 110 ? -11.867 13.664 10.258 1 97.81 110 HIS B CA 1
ATOM 1817 C C . HIS B 1 110 ? -12.07 14.359 8.922 1 97.81 110 HIS B C 1
ATOM 1819 O O . HIS B 1 110 ? -11.828 15.562 8.805 1 97.81 110 HIS B O 1
ATOM 1825 N N . ARG B 1 111 ? -12.508 13.641 7.91 1 97.69 111 ARG B N 1
ATOM 1826 C CA . ARG B 1 111 ? -12.789 14.242 6.605 1 97.69 111 ARG B CA 1
ATOM 1827 C C . ARG B 1 111 ? -13.852 15.32 6.715 1 97.69 111 ARG B C 1
ATOM 1829 O O . ARG B 1 111 ? -13.711 16.406 6.141 1 97.69 111 ARG B O 1
ATOM 1836 N N . GLU B 1 112 ? -14.859 14.969 7.434 1 96.94 112 GLU B N 1
ATOM 1837 C CA . GLU B 1 112 ? -15.945 15.93 7.609 1 96.94 112 GLU B CA 1
ATOM 1838 C C . GLU B 1 112 ? -15.461 17.188 8.312 1 96.94 112 GLU B C 1
ATOM 1840 O O . GLU B 1 112 ? -15.797 18.312 7.902 1 96.94 112 GLU B O 1
ATOM 1845 N N . ALA B 1 113 ? -14.703 16.984 9.336 1 96.25 113 ALA B N 1
ATOM 1846 C CA . ALA B 1 113 ? -14.172 18.125 10.094 1 96.25 113 ALA B CA 1
ATOM 1847 C C . ALA B 1 113 ? -13.227 18.953 9.234 1 96.25 113 ALA B C 1
ATOM 1849 O O . ALA B 1 113 ? -13.266 20.188 9.266 1 96.25 113 ALA B O 1
ATOM 1850 N N . HIS B 1 114 ? -12.406 18.328 8.523 1 95.19 114 HIS B N 1
ATOM 1851 C CA . HIS B 1 114 ? -11.445 19 7.645 1 95.19 114 HIS B CA 1
ATOM 1852 C C . HIS B 1 114 ? -12.156 19.797 6.559 1 95.19 114 HIS B C 1
ATOM 1854 O O . HIS B 1 114 ? -11.812 20.953 6.309 1 95.19 114 HIS B O 1
ATOM 1860 N N . ASP B 1 115 ? -13.164 19.188 5.93 1 94.88 115 ASP B N 1
ATOM 1861 C CA . ASP B 1 115 ? -13.906 19.828 4.844 1 94.88 115 ASP B CA 1
ATOM 1862 C C . ASP B 1 115 ? -14.703 21.016 5.355 1 94.88 115 ASP B C 1
ATOM 1864 O O . ASP B 1 115 ? -14.867 22.016 4.645 1 94.88 115 ASP B O 1
ATOM 1868 N N . ALA B 1 116 ? -15.148 20.938 6.527 1 93.5 116 ALA B N 1
ATOM 1869 C CA . ALA B 1 116 ? -15.883 22.031 7.145 1 93.5 116 ALA B CA 1
ATOM 1870 C C . ALA B 1 116 ? -14.977 23.234 7.387 1 93.5 116 ALA B C 1
ATOM 1872 O O . ALA B 1 116 ? -15.406 24.391 7.258 1 93.5 116 ALA B O 1
ATOM 1873 N N . ARG B 1 117 ? -13.734 22.906 7.668 1 90.06 117 ARG B N 1
ATOM 1874 C CA . ARG B 1 117 ? -12.773 23.969 7.973 1 90.06 117 ARG B CA 1
ATOM 1875 C C . ARG B 1 117 ? -12.281 24.641 6.699 1 90.06 117 ARG B C 1
ATOM 1877 O O . ARG B 1 117 ? -11.938 25.828 6.711 1 90.06 117 ARG B O 1
ATOM 1884 N N . THR B 1 118 ? -12.25 23.922 5.695 1 86.69 118 THR B N 1
ATOM 1885 C CA . THR B 1 118 ? -11.703 24.484 4.465 1 86.69 118 THR B CA 1
ATOM 1886 C C . THR B 1 118 ? -12.805 25.109 3.617 1 86.69 118 THR B C 1
ATOM 1888 O O . THR B 1 118 ? -12.523 25.797 2.629 1 86.69 118 THR B O 1
ATOM 1891 N N . ALA B 1 119 ? -14.039 24.75 3.955 1 79.81 119 ALA B N 1
ATOM 1892 C CA . ALA B 1 119 ? -15.18 25.391 3.301 1 79.81 119 ALA B CA 1
ATOM 1893 C C . ALA B 1 119 ? -15.375 26.812 3.803 1 79.81 119 ALA B C 1
ATOM 1895 O O . ALA B 1 119 ? -15.969 27.641 3.115 1 79.81 119 ALA B O 1
ATOM 1896 N N . VAL B 1 120 ? -14.898 27.281 4.895 1 68.5 120 VAL B N 1
ATOM 1897 C CA . VAL B 1 120 ? -15.094 28.641 5.418 1 68.5 120 VAL B CA 1
ATOM 1898 C C . VAL B 1 120 ? -14 29.562 4.898 1 68.5 120 VAL B C 1
ATOM 1900 O O . VAL B 1 120 ? -12.828 29.172 4.852 1 68.5 120 VAL B O 1
#

pLDDT: mean 96.91, std 4.29, range [67.0, 98.88]

Solvent-accessible surface area (backbone atoms only — not comparable to full-atom values): 12438 Å² total; per-residue (Å²): 123,98,44,50,54,49,38,60,84,32,69,22,28,57,47,28,46,59,61,25,31,45,65,45,36,50,52,46,56,62,30,70,81,38,70,37,35,67,68,56,48,54,62,54,40,37,82,60,49,71,64,57,51,52,51,44,52,52,51,35,35,35,46,41,29,30,43,80,46,78,42,92,47,93,71,71,43,56,36,34,30,61,31,75,61,24,51,65,49,37,64,29,42,48,42,45,52,48,46,26,33,74,41,42,68,61,28,51,54,30,35,52,53,44,51,57,59,68,71,103,124,98,44,50,55,47,38,60,84,32,69,22,28,58,46,28,45,59,59,26,30,45,65,46,36,51,50,46,56,61,29,70,81,39,69,38,35,67,67,55,49,54,62,54,39,37,82,62,50,71,65,56,50,52,51,44,53,51,49,35,36,33,45,41,28,31,43,78,45,78,43,92,48,95,70,71,41,56,36,34,31,63,30,75,60,23,50,64,49,37,62,31,42,48,43,44,51,50,45,27,34,74,39,42,67,61,28,50,54,30,35,54,55,43,50,56,60,69,70,103

Foldseek 3Di:
DQFDLVDPPTVVVVVCVLCVDPLNLQLLVQQVVHKDFPVSSCVSPPPDDPVRSVVNQVVCVVVQQKDWDWDVDVVITIII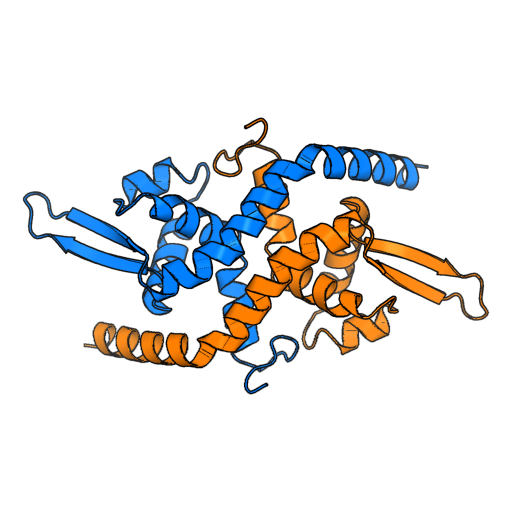HGDPNVVVSNVVSVVVVVCCVVCVVVVVVVVVVVCVVVVD/DQFDLVDPPTVVVVVCVLCQDPLNLQLLVQQVVHKDFPVSSCVSPPPDDPVRSVVNQVVCVVVPQKDWDWDVDVVITIIIHGDPNVVVSNVVSVVVVVVCVVCVVVVVVVVVVVCVVVVD

Secondary structure (DSSP, 8-state):
----TTSTTSHHHHHHHHHTSHHHHHHHHHHTTS-B-HHHHHHHSTT--HHHHHHHHHHHHHTTSEEEEEE--SS-EEEEEE-HHHHHHHHHHHHHHHHHHHSHHHHHHHHHHHHHHHH-/----TTSTTSHHHHHHHHHTSHHHHHHHHHHTTS-B-HHHHHHHSTT--HHHHHHHHHHHHHTTSEEEEEE--SS-EEEEEE-HHHHHHHHHHHHHHHHHHHSHHHHHHHHHHHHHHHH-

InterPro domains:
  IPR002577 Helix-turn-helix, HxlR type [PF01638] (19-106)
  IPR002577 Helix-turn-helix, HxlR type [PS51118] (10-108)
  IPR036388 Winged helix-like DNA-binding domain superfamily [G3DSA:1.10.10.10] (1-117)
  IPR036390 Winged helix DNA-binding domain superfamily [SSF46785] (6-116)